Protein AF-M4C2F9-F1 (afdb_monomer_lite)

InterPro domains:
  IPR004102 Poly(ADP-ribose) polymerase, regulatory domain [PF02877] (1-147)
  IPR004102 Poly(ADP-ribose) polymerase, regulatory domain [PS51060] (1-126)
  IPR036616 Poly(ADP-ribose) polymerase, regulatory domain superfamily [G3DSA:1.20.142.10] (1-149)
  IPR036616 Poly(ADP-ribose) polymerase, regulatory domain superfamily [SSF47587] (1-147)
  IPR050800 ADP-ribosyltransferase diphtheria toxin-like [PTHR10459] (1-171)

Radius of gyration: 27.35 Å; chains: 1; bounding box: 63×32×93 Å

pLDDT: mean 83.56, std 14.74, range [45.78, 98.12]

Organism: Hyaloperonospora arabidopsidis (strain Emoy2) (NCBI:txid559515)

Foldseek 3Di:
DQADCVVVPLLPQDPVLLVVLVVLLVVLVVLLVVLVVLVVVVVVVVVPDDDDDDDDPDPPPDSPCPVVNVVSVVVQQVSQVVNCVSGPGDPDPDDRDGPNDPVSSVVSVVVSVVSVVSNVLSVLVVCLVVQQADPVRDGDDSVVSSVVSVVDDKDFDDCVDVVNVVVVVVVVVPDPDDDDPPPDTDIDD

Structure (mmCIF, N/CA/C/O backbone):
data_AF-M4C2F9-F1
#
_entry.id   AF-M4C2F9-F1
#
loop_
_atom_site.group_PDB
_atom_site.id
_atom_site.type_symbol
_atom_site.label_atom_id
_atom_site.label_alt_id
_atom_site.label_comp_id
_atom_site.label_asym_id
_atom_site.label_entity_id
_atom_site.label_seq_id
_atom_site.pdbx_PDB_ins_code
_atom_site.Cartn_x
_atom_site.Cartn_y
_atom_site.Cartn_z
_atom_site.occupancy
_atom_site.B_iso_or_equiv
_atom_site.auth_seq_id
_atom_site.auth_comp_id
_atom_site.auth_asym_id
_atom_site.auth_atom_id
_atom_site.pdbx_PDB_model_num
ATOM 1 N N . MET A 1 1 ? -1.542 -8.933 -4.870 1.00 64.31 1 MET A N 1
ATOM 2 C CA . MET A 1 1 ? -0.419 -8.372 -4.090 1.00 64.31 1 MET A CA 1
ATOM 3 C C . MET A 1 1 ? 0.346 -9.516 -3.429 1.00 64.31 1 MET A C 1
ATOM 5 O O . MET A 1 1 ? -0.059 -9.973 -2.373 1.00 64.31 1 MET A O 1
ATOM 9 N N . ASN A 1 2 ? 1.380 -10.057 -4.072 1.00 83.69 2 ASN A N 1
ATOM 10 C CA . ASN A 1 2 ? 2.127 -11.237 -3.609 1.00 83.69 2 ASN A CA 1
ATOM 11 C C . ASN A 1 2 ? 3.069 -10.926 -2.428 1.00 83.69 2 ASN A C 1
ATOM 13 O O . ASN A 1 2 ? 4.275 -11.097 -2.558 1.00 83.69 2 ASN A O 1
ATOM 17 N N . LEU A 1 3 ? 2.555 -10.391 -1.321 1.00 90.25 3 LEU A N 1
ATOM 18 C CA . LEU A 1 3 ? 3.373 -10.080 -0.148 1.00 90.25 3 LEU A CA 1
ATOM 19 C C . LEU A 1 3 ? 3.764 -11.340 0.616 1.00 90.25 3 LEU A C 1
ATOM 21 O O . LEU A 1 3 ? 2.936 -12.220 0.834 1.00 90.25 3 LEU A O 1
ATOM 25 N N . ASP A 1 4 ? 5.007 -11.369 1.081 1.00 90.94 4 ASP A N 1
ATOM 26 C CA . ASP A 1 4 ? 5.489 -12.401 1.990 1.00 90.94 4 ASP A CA 1
ATOM 27 C C . ASP A 1 4 ? 5.286 -11.936 3.440 1.00 90.94 4 ASP A C 1
ATOM 29 O O . ASP A 1 4 ? 6.053 -11.130 3.973 1.00 90.94 4 ASP A O 1
ATOM 33 N N . LEU A 1 5 ? 4.220 -12.432 4.069 1.00 88.88 5 LEU A N 1
ATOM 34 C CA . LEU A 1 5 ? 3.851 -12.077 5.442 1.00 88.88 5 LEU A CA 1
ATOM 35 C C . LEU A 1 5 ? 4.741 -12.746 6.500 1.00 88.88 5 LEU A C 1
ATOM 37 O O . LEU A 1 5 ? 4.797 -12.262 7.631 1.00 88.88 5 LEU A O 1
ATOM 41 N N . GLU A 1 6 ? 5.449 -13.826 6.159 1.00 89.62 6 GLU A N 1
ATOM 42 C CA . GLU A 1 6 ? 6.390 -14.467 7.084 1.00 89.62 6 GLU A CA 1
ATOM 43 C C . GLU A 1 6 ? 7.638 -13.600 7.251 1.00 89.62 6 GLU A C 1
ATOM 45 O O . GLU A 1 6 ? 8.132 -13.391 8.364 1.00 89.62 6 GLU A O 1
ATOM 50 N N . ARG A 1 7 ? 8.120 -13.031 6.142 1.00 89.88 7 ARG A N 1
ATOM 51 C CA . ARG A 1 7 ? 9.258 -12.104 6.139 1.00 89.88 7 ARG A CA 1
ATOM 52 C C . ARG A 1 7 ? 8.862 -10.684 6.525 1.00 89.88 7 ARG A C 1
ATOM 54 O O . ARG A 1 7 ? 9.699 -9.957 7.063 1.00 89.88 7 ARG A O 1
ATOM 61 N N . LEU A 1 8 ? 7.608 -10.297 6.291 1.00 88.56 8 LEU A N 1
ATOM 62 C CA . LEU A 1 8 ? 7.059 -8.993 6.656 1.00 88.56 8 LEU A CA 1
ATOM 63 C C . LEU A 1 8 ? 5.832 -9.122 7.580 1.00 88.56 8 LEU A C 1
ATOM 65 O O . LEU A 1 8 ? 4.705 -8.838 7.168 1.00 88.56 8 LEU A O 1
ATOM 69 N N . PRO A 1 9 ? 6.021 -9.508 8.855 1.00 88.75 9 PRO A N 1
ATOM 70 C CA . PRO A 1 9 ? 4.914 -9.576 9.796 1.00 88.75 9 PRO A CA 1
ATOM 71 C C . PRO A 1 9 ? 4.400 -8.168 10.119 1.00 88.75 9 PRO A C 1
ATOM 73 O O . PRO A 1 9 ? 5.182 -7.247 10.369 1.00 88.75 9 PRO A O 1
ATOM 76 N N . LEU A 1 10 ? 3.076 -8.016 10.199 1.00 76.69 10 LEU A N 1
ATOM 77 C CA . LEU A 1 10 ? 2.378 -6.725 10.334 1.00 76.69 10 LEU A CA 1
ATOM 78 C C . LEU A 1 10 ? 2.887 -5.853 11.497 1.00 76.69 10 LEU A C 1
ATOM 80 O O . LEU A 1 10 ? 2.906 -4.633 11.402 1.00 76.69 10 LEU A O 1
ATOM 84 N N . GLY A 1 11 ? 3.323 -6.465 12.603 1.00 78.62 11 GLY A N 1
ATOM 85 C CA . GLY A 1 11 ? 3.848 -5.747 13.773 1.00 78.62 11 GLY A CA 1
ATOM 86 C C . GLY A 1 11 ? 5.282 -5.215 13.633 1.00 78.62 11 GLY A C 1
ATOM 87 O O . GLY A 1 11 ? 5.737 -4.491 14.513 1.00 78.62 11 GLY A O 1
ATOM 88 N N . LYS A 1 12 ? 6.010 -5.582 12.570 1.00 82.25 12 LYS A N 1
ATOM 89 C CA . LYS A 1 12 ? 7.378 -5.104 12.288 1.00 82.25 12 LYS A CA 1
ATOM 90 C C . LYS A 1 12 ? 7.438 -4.114 11.126 1.00 82.25 12 LYS A C 1
ATOM 92 O O . LYS A 1 12 ? 8.520 -3.625 10.805 1.00 82.25 12 LYS A O 1
ATOM 97 N N . LEU A 1 13 ? 6.300 -3.825 10.503 1.00 81.81 13 LEU A N 1
ATOM 98 C CA . LEU A 1 13 ? 6.209 -2.862 9.420 1.00 81.81 13 LEU A CA 1
ATOM 99 C C . LEU A 1 13 ? 6.560 -1.461 9.939 1.00 81.81 13 LEU A C 1
ATOM 101 O O . LEU A 1 13 ? 6.005 -1.000 10.934 1.00 81.81 13 LEU A O 1
ATOM 105 N N . SER A 1 14 ? 7.508 -0.792 9.282 1.00 89.44 14 SER A N 1
ATOM 106 C CA . SER A 1 14 ? 7.996 0.525 9.701 1.00 89.44 14 SER A CA 1
ATOM 107 C C . SER A 1 14 ? 7.692 1.598 8.663 1.00 89.44 14 SER A C 1
ATOM 109 O O . SER A 1 14 ? 8.010 1.425 7.486 1.00 89.44 14 SER A O 1
ATOM 111 N N . LYS A 1 15 ? 7.235 2.776 9.114 1.00 91.81 15 LYS A N 1
ATOM 112 C CA . LYS A 1 15 ? 7.128 3.994 8.287 1.00 91.81 15 LYS A CA 1
ATOM 113 C C . LYS A 1 15 ? 8.381 4.270 7.448 1.00 91.81 15 LYS A C 1
ATOM 115 O O . LYS A 1 15 ? 8.268 4.707 6.307 1.00 91.81 15 LYS A O 1
ATOM 120 N N . ARG A 1 16 ? 9.579 4.004 7.990 1.00 94.44 16 ARG A N 1
ATOM 121 C CA . ARG A 1 16 ? 10.843 4.207 7.259 1.00 94.44 16 ARG A CA 1
ATOM 122 C C . ARG A 1 16 ? 10.949 3.280 6.049 1.00 94.44 16 ARG A C 1
ATOM 124 O O . ARG A 1 16 ? 11.238 3.753 4.955 1.00 94.44 16 ARG A O 1
ATOM 131 N N . GLN A 1 17 ? 10.657 1.997 6.238 1.00 94.38 17 GLN A N 1
ATOM 132 C CA . GLN A 1 17 ? 10.683 0.988 5.178 1.00 94.38 17 GLN A CA 1
ATOM 133 C C . GLN A 1 17 ? 9.674 1.319 4.070 1.00 94.38 17 GLN A C 1
ATOM 135 O O . GLN A 1 17 ? 10.023 1.285 2.895 1.00 94.38 17 GLN A O 1
ATOM 140 N N . ILE A 1 18 ? 8.461 1.746 4.441 1.00 95.12 18 ILE A N 1
ATOM 141 C CA . ILE A 1 18 ? 7.433 2.188 3.485 1.00 95.12 18 ILE A CA 1
ATOM 142 C C . ILE A 1 18 ? 7.908 3.428 2.711 1.00 95.12 18 ILE A C 1
ATOM 144 O O . ILE A 1 18 ? 7.834 3.456 1.485 1.00 95.12 18 ILE A O 1
ATOM 148 N N . SER A 1 19 ? 8.467 4.432 3.399 1.00 96.75 19 SER A N 1
ATOM 149 C CA . SER A 1 19 ? 8.979 5.648 2.745 1.00 96.75 19 SER A CA 1
ATOM 150 C C . SER A 1 19 ? 10.126 5.370 1.767 1.00 96.75 19 SER A C 1
ATOM 152 O O . SER A 1 19 ? 10.176 5.953 0.687 1.00 96.75 19 SER A O 1
ATOM 154 N N . GLN A 1 20 ? 11.017 4.434 2.106 1.00 97.31 20 GLN A N 1
ATOM 155 C CA . GLN A 1 20 ? 12.066 3.968 1.201 1.00 97.31 20 GLN A CA 1
ATOM 156 C C . GLN A 1 20 ? 11.474 3.230 -0.009 1.00 97.31 20 GLN A C 1
ATOM 158 O O . GLN A 1 20 ? 11.959 3.410 -1.124 1.00 97.31 20 GLN A O 1
ATOM 163 N N . GLY A 1 21 ? 10.393 2.467 0.184 1.00 97.25 21 GLY A N 1
ATOM 164 C CA . GLY A 1 21 ? 9.655 1.818 -0.900 1.00 97.25 21 GLY A CA 1
ATOM 165 C C . GLY A 1 21 ? 9.119 2.829 -1.910 1.00 97.25 21 GLY A C 1
ATOM 166 O O . GLY A 1 21 ? 9.344 2.669 -3.108 1.00 97.25 21 GLY A O 1
ATOM 167 N N . TYR A 1 22 ? 8.495 3.911 -1.433 1.00 98.12 22 TYR A N 1
ATOM 168 C CA . TYR A 1 22 ? 8.014 4.994 -2.297 1.00 98.12 22 TYR A CA 1
ATOM 169 C C . TYR A 1 22 ? 9.145 5.640 -3.100 1.00 98.12 22 TYR A C 1
ATOM 171 O O . TYR A 1 22 ? 8.993 5.862 -4.300 1.00 98.12 22 TYR A O 1
ATOM 179 N N . ALA A 1 23 ? 10.298 5.889 -2.471 1.00 98.12 23 ALA A N 1
ATOM 180 C CA . ALA A 1 23 ? 11.455 6.459 -3.157 1.00 98.12 23 ALA A CA 1
ATOM 181 C C . ALA A 1 23 ? 11.959 5.553 -4.298 1.00 98.12 23 ALA A C 1
ATOM 183 O O . ALA A 1 23 ? 12.248 6.044 -5.390 1.00 98.12 23 ALA A O 1
ATOM 184 N N . LEU A 1 24 ? 12.010 4.232 -4.083 1.00 97.81 24 LEU A N 1
ATOM 185 C CA . LEU A 1 24 ? 12.381 3.270 -5.128 1.00 97.81 24 LEU A CA 1
ATOM 186 C C . LEU A 1 24 ? 11.360 3.242 -6.275 1.00 97.81 24 LEU A C 1
ATOM 188 O O . LEU A 1 24 ? 11.751 3.237 -7.443 1.00 97.81 24 LEU A O 1
ATOM 192 N N . LEU A 1 25 ? 10.058 3.277 -5.972 1.00 97.38 25 LEU A N 1
ATOM 193 C CA . LEU A 1 25 ? 9.009 3.336 -6.998 1.00 97.38 25 LEU A CA 1
ATOM 194 C C . LEU A 1 25 ? 9.048 4.645 -7.797 1.00 97.38 25 LEU A C 1
ATOM 196 O O . LEU A 1 25 ? 8.842 4.633 -9.010 1.00 97.38 25 LEU A O 1
ATOM 200 N N . GLN A 1 26 ? 9.374 5.766 -7.151 1.00 97.38 26 GLN A N 1
ATOM 201 C CA . GLN A 1 26 ? 9.574 7.045 -7.828 1.00 97.38 26 GLN A CA 1
ATOM 202 C C . GLN A 1 26 ? 10.766 6.987 -8.796 1.00 97.38 26 GLN A C 1
ATOM 204 O O . GLN A 1 26 ? 10.668 7.471 -9.924 1.00 97.38 26 GLN A O 1
ATOM 209 N N . GLN A 1 27 ? 11.872 6.353 -8.394 1.00 97.31 27 GLN A N 1
ATOM 210 C CA . GLN A 1 27 ? 13.030 6.135 -9.267 1.00 97.31 27 GLN A CA 1
ATOM 211 C C . GLN A 1 27 ? 12.700 5.204 -10.443 1.00 97.31 27 GLN A C 1
ATOM 213 O O . GLN A 1 27 ? 13.094 5.492 -11.574 1.00 97.31 27 GLN A O 1
ATOM 218 N N . LEU A 1 28 ? 11.939 4.129 -10.206 1.00 97.00 28 LEU A N 1
ATOM 219 C CA . LEU A 1 28 ? 11.446 3.238 -11.263 1.00 97.00 28 LEU A CA 1
ATOM 220 C C . LEU A 1 28 ? 10.572 3.990 -12.272 1.00 97.00 28 LEU A C 1
ATOM 222 O O . LEU A 1 28 ? 10.800 3.885 -13.474 1.00 97.00 28 LEU A O 1
ATOM 226 N N . SER A 1 29 ? 9.619 4.790 -11.789 1.00 96.75 29 SER A N 1
ATOM 227 C CA . SER A 1 29 ? 8.758 5.637 -12.623 1.00 96.75 29 SER A CA 1
ATOM 228 C C . SER A 1 29 ? 9.574 6.598 -13.495 1.00 96.75 29 SER A C 1
ATOM 230 O O . SER A 1 29 ? 9.364 6.668 -14.708 1.00 96.75 29 SER A O 1
ATOM 232 N N . ALA A 1 30 ? 10.560 7.283 -12.907 1.00 96.12 30 ALA A N 1
ATOM 233 C CA . ALA A 1 30 ? 11.429 8.201 -13.639 1.00 96.12 30 ALA A CA 1
ATOM 234 C C . ALA A 1 30 ? 12.230 7.484 -14.741 1.00 96.12 30 ALA A C 1
ATOM 236 O O . ALA A 1 30 ? 12.257 7.945 -15.882 1.00 96.12 30 ALA A O 1
ATOM 237 N N . ALA A 1 31 ? 12.824 6.329 -14.425 1.00 95.12 31 ALA A N 1
ATOM 238 C CA . ALA A 1 31 ? 13.581 5.537 -15.391 1.00 95.12 31 ALA A CA 1
ATOM 239 C C . ALA A 1 31 ? 12.700 5.002 -16.534 1.00 95.12 31 ALA A C 1
ATOM 241 O O . ALA A 1 31 ? 13.136 4.974 -17.685 1.00 95.12 31 ALA A O 1
ATOM 242 N N . LEU A 1 32 ? 11.459 4.598 -16.241 1.00 95.38 32 LEU A N 1
ATOM 243 C CA . LEU A 1 32 ? 10.503 4.161 -17.262 1.00 95.38 32 LEU A CA 1
ATOM 244 C C . LEU A 1 32 ? 10.104 5.295 -18.202 1.00 95.38 32 LEU A C 1
ATOM 246 O O . LEU A 1 32 ? 10.081 5.094 -19.415 1.00 95.38 32 LEU A O 1
ATOM 250 N N . LYS A 1 33 ? 9.860 6.487 -17.656 1.00 94.44 33 LYS A N 1
ATOM 251 C CA . LYS A 1 33 ? 9.542 7.670 -18.454 1.00 94.44 33 LYS A CA 1
ATOM 252 C C . LYS A 1 33 ? 10.697 8.060 -19.379 1.00 94.44 33 LYS A C 1
ATOM 254 O O . LYS A 1 33 ? 10.475 8.297 -20.560 1.00 94.44 33 LYS A O 1
ATOM 259 N N . GLU A 1 34 ? 11.936 8.028 -18.885 1.00 93.69 34 GLU A N 1
ATOM 260 C CA . GLU A 1 34 ? 13.119 8.301 -19.713 1.00 93.69 34 GLU A CA 1
ATOM 261 C C . GLU A 1 34 ? 13.283 7.260 -20.839 1.00 93.69 34 GLU A C 1
ATOM 263 O O . GLU A 1 34 ? 13.608 7.615 -21.972 1.00 93.69 34 GLU A O 1
ATOM 268 N N . ILE A 1 35 ? 13.000 5.977 -20.576 1.00 91.69 35 ILE A N 1
ATOM 269 C CA . ILE A 1 35 ? 12.980 4.939 -21.624 1.00 91.69 35 ILE A CA 1
ATOM 270 C C . ILE A 1 35 ? 11.913 5.240 -22.681 1.00 91.69 35 ILE A C 1
ATOM 272 O O . ILE A 1 35 ? 12.181 5.088 -23.876 1.00 91.69 35 ILE A O 1
ATOM 276 N N . GLU A 1 36 ? 10.716 5.639 -22.256 1.00 91.12 36 GLU A N 1
ATOM 277 C CA . GLU A 1 36 ? 9.612 5.966 -23.154 1.00 91.12 36 GLU A CA 1
ATOM 278 C C . GLU A 1 36 ? 9.962 7.167 -24.045 1.00 91.12 36 GLU A C 1
ATOM 280 O O . GLU A 1 36 ? 9.804 7.095 -25.265 1.00 91.12 36 GLU A O 1
ATOM 285 N N . ASP A 1 37 ? 10.530 8.228 -23.473 1.00 90.00 37 ASP A N 1
ATOM 286 C CA . ASP A 1 37 ? 10.929 9.433 -24.204 1.00 90.00 37 ASP A CA 1
ATOM 287 C C . ASP A 1 37 ? 12.053 9.141 -25.214 1.00 90.00 37 ASP A C 1
ATOM 289 O O . ASP A 1 37 ? 11.961 9.529 -26.382 1.00 90.00 37 ASP A O 1
ATOM 293 N N . LEU A 1 38 ? 13.064 8.356 -24.821 1.00 86.75 38 LEU A N 1
ATOM 294 C CA . LEU A 1 38 ? 14.127 7.891 -25.724 1.00 86.75 38 LEU A CA 1
ATOM 295 C C . LEU A 1 38 ? 13.610 6.963 -26.833 1.00 86.75 38 LEU A C 1
ATOM 297 O O . LEU A 1 38 ? 14.247 6.838 -27.879 1.00 86.75 38 LEU A O 1
ATOM 301 N N . SER A 1 39 ? 12.482 6.281 -26.623 1.00 81.94 39 SER A N 1
ATOM 302 C CA . SER A 1 39 ? 11.859 5.447 -27.656 1.00 81.94 39 SER A CA 1
ATOM 303 C C . SER A 1 39 ? 11.082 6.275 -28.687 1.00 81.94 39 SER A C 1
ATOM 305 O O . SER A 1 39 ? 11.087 5.934 -29.872 1.00 81.94 39 SER A O 1
ATOM 307 N N . LYS A 1 40 ? 10.484 7.398 -28.266 1.00 81.12 40 LYS A N 1
ATOM 308 C CA . LYS A 1 40 ? 9.732 8.316 -29.136 1.00 81.12 40 LYS A CA 1
ATOM 309 C C . LYS A 1 40 ? 10.648 9.073 -30.101 1.00 81.12 40 LYS A C 1
ATOM 311 O O . LYS A 1 40 ? 10.356 9.122 -31.292 1.00 81.12 40 LYS A O 1
ATOM 316 N N . THR A 1 41 ? 11.809 9.550 -29.646 1.00 69.50 41 THR A N 1
ATOM 317 C CA . THR A 1 41 ? 12.780 10.270 -30.502 1.00 69.50 41 THR A CA 1
ATOM 318 C C . THR A 1 41 ? 13.325 9.420 -31.661 1.00 69.50 41 THR A C 1
ATOM 320 O O . THR A 1 41 ? 13.649 9.931 -32.736 1.00 69.50 41 THR A O 1
ATOM 323 N N . VAL A 1 42 ? 13.388 8.097 -31.488 1.00 62.12 42 VAL A N 1
ATOM 324 C CA . VAL A 1 42 ? 13.794 7.156 -32.546 1.00 62.12 42 VAL A CA 1
ATOM 325 C C . VAL A 1 42 ? 12.691 6.973 -33.598 1.00 62.12 42 VAL A C 1
ATOM 327 O O . VAL A 1 42 ? 12.995 6.770 -34.771 1.00 62.12 42 VAL A O 1
ATOM 330 N N . ALA A 1 43 ? 11.413 7.077 -33.223 1.00 58.34 43 ALA A N 1
ATOM 331 C CA . ALA A 1 43 ? 10.298 6.966 -34.166 1.00 58.34 43 ALA A CA 1
ATOM 332 C C . ALA A 1 43 ? 10.189 8.186 -35.101 1.00 58.34 43 ALA A C 1
ATOM 334 O O . ALA A 1 43 ? 9.808 8.033 -36.265 1.00 58.34 43 ALA A O 1
ATOM 335 N N . ASP A 1 44 ? 10.572 9.373 -34.624 1.00 57.00 44 ASP A N 1
ATOM 336 C CA . ASP A 1 44 ? 10.527 10.607 -35.416 1.00 57.00 44 ASP A CA 1
ATOM 337 C C . ASP A 1 44 ? 11.708 10.733 -36.395 1.00 57.00 44 ASP A C 1
ATOM 339 O O . ASP A 1 44 ? 11.538 11.224 -37.508 1.00 57.00 44 ASP A O 1
ATOM 343 N N . THR A 1 45 ? 12.884 10.190 -36.060 1.00 56.25 45 THR A N 1
ATOM 344 C CA . THR A 1 45 ? 14.083 10.232 -36.929 1.00 56.25 45 THR A CA 1
ATOM 345 C C . THR A 1 45 ? 14.043 9.264 -38.121 1.00 56.25 45 THR A C 1
ATOM 347 O O . THR A 1 45 ? 14.764 9.456 -39.099 1.00 56.25 45 THR A O 1
ATOM 350 N N . VAL A 1 46 ? 13.193 8.231 -38.089 1.00 54.72 46 VAL A N 1
ATOM 35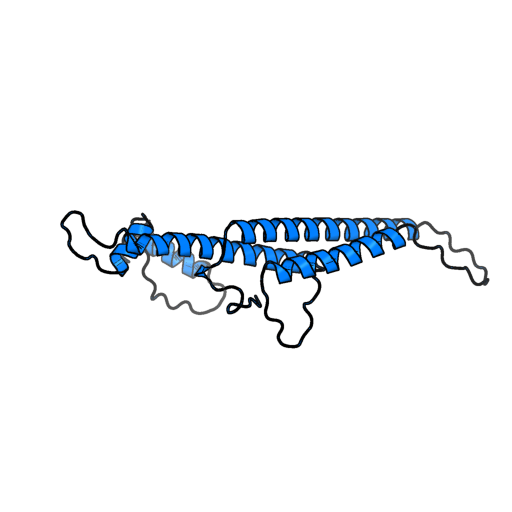1 C CA . VAL A 1 46 ? 13.092 7.218 -39.162 1.00 54.72 46 VAL A CA 1
ATOM 352 C C . VAL A 1 46 ? 12.163 7.656 -40.308 1.00 54.72 46 VAL A C 1
ATOM 354 O O . VAL A 1 46 ? 12.251 7.107 -41.408 1.00 54.72 46 VAL A O 1
ATOM 357 N N . LYS A 1 47 ? 11.303 8.663 -40.104 1.00 51.62 47 LYS A N 1
ATOM 358 C CA . LYS A 1 47 ? 10.352 9.133 -41.132 1.00 51.62 47 LYS A CA 1
ATOM 359 C C . LYS A 1 47 ? 10.994 9.958 -42.257 1.00 51.62 47 LYS A C 1
ATOM 361 O O . LYS A 1 47 ? 10.410 10.023 -43.334 1.00 51.62 47 LYS A O 1
ATOM 366 N N . ASP A 1 48 ? 12.191 10.506 -42.046 1.00 47.16 48 ASP A N 1
ATOM 367 C CA . ASP A 1 48 ? 12.841 11.452 -42.971 1.00 47.16 48 ASP A CA 1
ATOM 368 C C . ASP A 1 48 ? 13.905 10.829 -43.901 1.00 47.16 48 ASP A C 1
ATOM 370 O O . ASP A 1 48 ? 14.647 11.540 -44.575 1.00 47.16 48 ASP A O 1
ATOM 374 N N . VAL A 1 49 ? 14.011 9.494 -43.975 1.00 50.03 49 VAL A N 1
ATOM 375 C CA . VAL A 1 49 ? 15.015 8.834 -44.834 1.00 50.03 49 VAL A CA 1
ATOM 376 C C . VAL A 1 49 ? 14.489 8.658 -46.272 1.00 50.03 49 VAL A C 1
ATOM 378 O O . VAL A 1 49 ? 13.555 7.875 -46.486 1.00 50.03 49 VAL A O 1
ATOM 381 N N . PRO A 1 50 ? 15.104 9.287 -47.301 1.00 48.62 50 PRO A N 1
ATOM 382 C CA . PRO A 1 50 ? 14.712 9.090 -48.694 1.00 48.62 50 PRO A CA 1
ATOM 383 C C . PRO A 1 50 ? 15.022 7.657 -49.148 1.00 48.62 50 PRO A C 1
ATOM 385 O O . PRO A 1 50 ? 16.171 7.209 -49.117 1.00 48.62 50 PRO A O 1
ATOM 388 N N . LYS A 1 51 ? 14.000 6.927 -49.613 1.00 49.00 51 LYS A N 1
ATOM 389 C CA . LYS A 1 51 ? 14.150 5.581 -50.191 1.00 49.00 51 LYS A CA 1
ATOM 390 C C . LYS A 1 51 ? 14.920 5.656 -51.515 1.00 49.00 51 LYS A C 1
ATOM 392 O O . LYS A 1 51 ? 14.316 5.796 -52.574 1.00 49.00 51 LYS A O 1
ATOM 397 N N . THR A 1 52 ? 16.243 5.509 -51.481 1.00 53.75 52 THR A N 1
ATOM 398 C CA . THR A 1 52 ? 17.046 5.269 -52.690 1.00 53.75 52 THR A CA 1
ATOM 399 C C . THR A 1 52 ? 17.418 3.791 -52.809 1.00 53.75 52 THR A C 1
ATOM 401 O O . THR A 1 52 ? 17.850 3.136 -51.862 1.00 53.75 52 THR A O 1
ATOM 404 N N . ARG A 1 53 ? 17.177 3.236 -54.002 1.00 52.94 53 ARG A N 1
ATOM 405 C CA . ARG A 1 53 ? 17.447 1.841 -54.365 1.00 52.94 53 ARG A CA 1
ATOM 406 C C . ARG A 1 53 ? 18.950 1.634 -54.580 1.00 52.94 53 ARG A C 1
ATOM 408 O O . ARG A 1 53 ? 19.477 2.090 -55.590 1.00 52.94 53 ARG A O 1
ATOM 415 N N . ARG A 1 54 ? 19.624 0.871 -53.712 1.00 48.12 54 ARG A N 1
ATOM 416 C CA . ARG A 1 54 ? 20.833 0.114 -54.091 1.00 48.12 54 ARG A CA 1
ATOM 417 C C . ARG A 1 54 ? 21.112 -1.033 -53.119 1.00 48.12 54 ARG A C 1
ATOM 419 O O . ARG A 1 54 ? 21.189 -0.833 -51.912 1.00 48.12 54 ARG A O 1
ATOM 426 N N . SER A 1 55 ? 21.256 -2.240 -53.665 1.00 56.38 55 SER A N 1
ATOM 427 C CA . SER A 1 55 ? 21.599 -3.458 -52.932 1.00 56.38 55 SER A CA 1
ATOM 428 C C . SER A 1 55 ? 23.102 -3.509 -52.652 1.00 56.38 55 SER A C 1
ATOM 430 O O . SER A 1 55 ? 23.880 -4.101 -53.395 1.00 56.38 55 SER A O 1
ATOM 432 N N . THR A 1 56 ? 23.523 -2.897 -51.558 1.00 58.41 56 THR A N 1
ATOM 433 C CA . THR A 1 56 ? 24.749 -3.278 -50.854 1.00 58.41 56 THR A CA 1
ATOM 434 C C . THR A 1 56 ? 24.378 -3.438 -49.387 1.00 58.41 56 THR A C 1
ATOM 436 O O . THR A 1 56 ? 23.503 -2.735 -48.887 1.00 58.41 56 THR A O 1
ATOM 439 N N . ARG A 1 57 ? 24.956 -4.432 -48.702 1.00 51.97 57 ARG A N 1
ATOM 440 C CA . ARG A 1 57 ? 24.657 -4.745 -47.296 1.00 51.97 57 ARG A CA 1
ATOM 441 C C . ARG A 1 57 ? 25.009 -3.540 -46.420 1.00 51.97 57 ARG A C 1
ATOM 443 O O . ARG A 1 57 ? 26.148 -3.395 -45.985 1.00 51.97 57 ARG A O 1
ATOM 450 N N . VAL A 1 58 ? 24.028 -2.676 -46.178 1.00 56.00 58 VAL A N 1
ATOM 451 C CA . VAL A 1 58 ? 24.146 -1.530 -45.279 1.00 56.00 58 VAL A CA 1
ATOM 452 C C . VAL A 1 58 ? 24.298 -2.075 -43.863 1.00 56.00 58 VAL A C 1
ATOM 454 O O . VAL A 1 58 ? 23.404 -2.733 -43.332 1.00 56.00 58 VAL A O 1
ATOM 457 N N . LYS A 1 59 ? 25.460 -1.829 -43.252 1.00 57.31 59 LYS A N 1
ATOM 458 C CA . LYS A 1 59 ? 25.662 -2.005 -41.813 1.00 57.31 59 LYS A CA 1
ATOM 459 C C . LYS A 1 59 ? 24.717 -1.012 -41.132 1.00 57.31 59 LYS A C 1
ATOM 461 O O . LYS A 1 59 ? 24.919 0.192 -41.241 1.00 57.31 59 LYS A O 1
ATOM 466 N N . GLN A 1 60 ? 23.639 -1.525 -40.543 1.00 56.00 60 GLN A N 1
ATOM 467 C CA . GLN A 1 60 ? 22.579 -0.739 -39.910 1.00 56.00 60 GLN A CA 1
ATOM 468 C C . GLN A 1 60 ? 23.208 0.291 -38.949 1.00 56.00 60 GLN A C 1
ATOM 470 O O . GLN A 1 60 ? 24.083 -0.103 -38.169 1.00 56.00 60 GLN A O 1
ATOM 475 N N . PRO A 1 61 ? 22.852 1.590 -39.022 1.00 54.84 61 PRO A N 1
ATOM 476 C CA . PRO A 1 61 ? 23.459 2.593 -38.157 1.00 54.84 61 PRO A CA 1
ATOM 477 C C . PRO A 1 61 ? 23.170 2.225 -36.700 1.00 54.84 61 PRO A C 1
ATOM 479 O O . PRO A 1 61 ? 22.032 1.921 -36.337 1.00 54.84 61 PRO A O 1
ATOM 482 N N . ALA A 1 62 ? 24.215 2.188 -35.873 1.00 63.25 62 ALA A N 1
ATOM 483 C CA . ALA A 1 62 ? 24.062 1.920 -34.451 1.00 63.25 62 ALA A CA 1
ATOM 484 C C . ALA A 1 62 ? 23.157 3.003 -33.849 1.00 63.25 62 ALA A C 1
ATOM 486 O O . ALA A 1 62 ? 23.453 4.188 -33.985 1.00 63.25 62 ALA A O 1
ATOM 487 N N . ASN A 1 63 ? 22.050 2.604 -33.213 1.00 68.38 63 ASN A N 1
ATOM 488 C CA . ASN A 1 63 ? 21.164 3.544 -32.530 1.00 68.38 63 ASN A CA 1
ATOM 489 C C . ASN A 1 63 ? 21.996 4.337 -31.493 1.00 68.38 63 ASN A C 1
ATOM 491 O O . ASN A 1 63 ? 22.564 3.707 -30.592 1.00 68.38 63 ASN A O 1
ATOM 495 N N . PRO A 1 64 ? 22.083 5.680 -31.597 1.00 73.94 64 PRO A N 1
ATOM 496 C CA . PRO A 1 64 ? 22.930 6.497 -30.725 1.00 73.94 64 PRO A CA 1
ATOM 497 C C . PRO A 1 64 ? 22.544 6.367 -29.244 1.00 73.94 64 PRO A C 1
ATOM 499 O O . PRO A 1 64 ? 23.405 6.442 -28.369 1.00 73.94 64 PRO A O 1
ATOM 502 N N . HIS A 1 65 ? 21.278 6.054 -28.952 1.00 84.00 65 HIS A N 1
ATOM 503 C CA . HIS A 1 65 ? 20.769 5.861 -27.593 1.00 84.00 65 HIS A CA 1
ATOM 504 C C . HIS A 1 65 ? 20.849 4.410 -27.094 1.00 84.00 65 HIS A C 1
ATOM 506 O O . HIS A 1 65 ? 20.460 4.126 -25.961 1.00 84.00 65 HIS A O 1
ATOM 512 N N . ALA A 1 66 ? 21.387 3.465 -27.877 1.00 85.00 66 ALA A N 1
ATOM 513 C CA . ALA A 1 66 ? 21.435 2.052 -27.486 1.00 85.00 66 ALA A CA 1
ATOM 514 C C . ALA A 1 66 ? 22.224 1.813 -26.187 1.00 85.00 66 ALA A C 1
ATOM 516 O O . ALA A 1 66 ? 21.849 0.961 -25.379 1.00 85.00 66 ALA A O 1
ATOM 517 N N . ALA A 1 67 ? 23.311 2.559 -25.966 1.00 88.12 67 ALA A N 1
ATOM 518 C CA . ALA A 1 67 ? 24.117 2.433 -24.752 1.00 88.12 67 ALA A CA 1
ATOM 519 C C . ALA A 1 67 ? 23.354 2.941 -23.514 1.00 88.12 67 ALA A C 1
ATOM 521 O O . ALA A 1 67 ? 23.362 2.283 -22.473 1.00 88.12 67 ALA A O 1
ATOM 522 N N . GLN A 1 68 ? 22.652 4.072 -23.648 1.00 89.75 68 GLN A N 1
ATOM 523 C CA . GLN A 1 68 ? 21.824 4.662 -22.594 1.00 89.75 68 GLN A CA 1
ATOM 524 C C . GLN A 1 68 ? 20.637 3.753 -22.259 1.00 89.75 68 GLN A C 1
ATOM 526 O O . GLN A 1 68 ? 20.465 3.377 -21.104 1.00 89.75 68 GLN A O 1
ATOM 531 N N . LEU A 1 69 ? 19.911 3.266 -23.269 1.00 89.44 69 LEU A N 1
ATOM 532 C CA . LEU A 1 69 ? 18.791 2.342 -23.083 1.00 89.44 69 LEU A CA 1
ATOM 533 C C . LEU A 1 69 ? 19.211 1.050 -22.364 1.00 89.44 69 LEU A C 1
ATOM 535 O O . LEU A 1 69 ? 18.482 0.541 -21.514 1.00 89.44 69 LEU A O 1
ATOM 539 N N . ARG A 1 70 ? 20.405 0.519 -22.664 1.00 90.44 70 ARG A N 1
ATOM 540 C CA . ARG A 1 70 ? 20.961 -0.637 -21.940 1.00 90.44 70 ARG A CA 1
ATOM 541 C C . ARG A 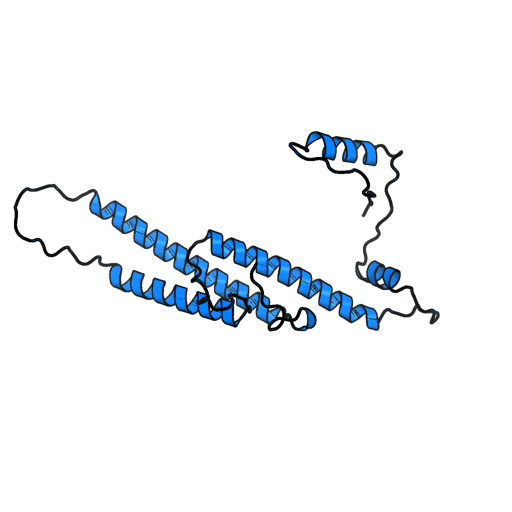1 70 ? 21.231 -0.313 -20.471 1.00 90.44 70 ARG A C 1
ATOM 543 O O . ARG A 1 70 ? 20.906 -1.135 -19.621 1.00 90.44 70 ARG A O 1
ATOM 550 N N . ARG A 1 71 ? 21.788 0.864 -20.165 1.00 93.19 71 ARG A N 1
ATOM 551 C CA . ARG A 1 71 ? 22.038 1.307 -18.781 1.00 93.19 71 ARG A CA 1
ATOM 552 C C . ARG A 1 71 ? 20.739 1.457 -17.992 1.00 93.19 71 ARG A C 1
ATOM 554 O O . ARG A 1 71 ? 20.658 0.924 -16.891 1.00 93.19 71 ARG A O 1
ATOM 561 N N . LEU A 1 72 ? 19.721 2.096 -18.570 1.00 93.06 72 LEU A N 1
ATOM 562 C CA . LEU A 1 72 ? 18.418 2.266 -17.921 1.00 93.06 72 LEU A CA 1
ATOM 563 C C . LEU A 1 72 ? 17.731 0.921 -17.670 1.00 93.06 72 LEU A C 1
ATOM 565 O O . LEU A 1 72 ? 17.225 0.696 -16.579 1.00 93.06 72 LEU A O 1
ATOM 569 N N . LYS A 1 73 ? 17.783 -0.019 -18.622 1.00 92.56 73 LYS A N 1
ATOM 570 C CA . LYS A 1 73 ? 17.246 -1.377 -18.417 1.00 92.56 73 LYS A CA 1
ATOM 571 C C . LYS A 1 73 ? 17.957 -2.132 -17.291 1.00 92.56 73 LYS A C 1
ATOM 573 O O . LYS A 1 73 ? 17.301 -2.826 -16.518 1.00 92.56 73 LYS A O 1
ATOM 578 N N . THR A 1 74 ? 19.279 -1.996 -17.175 1.00 94.25 74 THR A N 1
ATOM 579 C CA . THR A 1 74 ? 20.018 -2.554 -16.033 1.00 94.25 74 THR A CA 1
ATOM 580 C C . THR A 1 74 ? 19.592 -1.882 -14.730 1.00 94.25 74 THR A C 1
ATOM 582 O O . THR A 1 74 ? 19.319 -2.584 -13.762 1.00 94.25 74 THR A O 1
ATOM 585 N N . SER A 1 75 ? 19.460 -0.551 -14.729 1.00 95.19 75 SER A N 1
ATOM 586 C CA . SER A 1 75 ? 18.985 0.221 -13.575 1.00 95.19 75 SER A CA 1
ATOM 587 C C . SER A 1 75 ? 17.594 -0.229 -13.119 1.00 95.19 75 SER A C 1
ATOM 589 O O . SER A 1 75 ? 17.413 -0.533 -11.947 1.00 95.19 75 SER A O 1
ATOM 591 N N . LEU A 1 76 ? 16.640 -0.404 -14.043 1.00 95.31 76 LEU A N 1
ATOM 592 C CA . LEU A 1 76 ? 15.304 -0.931 -13.740 1.00 95.31 76 LEU A CA 1
ATOM 593 C C . LEU A 1 76 ? 15.353 -2.292 -13.047 1.00 95.31 76 LEU A C 1
ATOM 595 O O . LEU A 1 76 ? 14.609 -2.530 -12.096 1.00 95.31 76 LEU A O 1
ATOM 599 N N . LYS A 1 77 ? 16.224 -3.196 -13.512 1.00 95.69 77 LYS A N 1
ATOM 600 C CA . LYS A 1 77 ? 16.372 -4.522 -12.905 1.00 95.69 77 LYS A CA 1
ATOM 601 C C . LYS A 1 77 ? 16.921 -4.424 -11.482 1.00 95.69 77 LYS A C 1
ATOM 603 O O . LYS A 1 77 ? 16.409 -5.113 -10.602 1.00 95.69 77 LYS A O 1
ATOM 608 N N . THR A 1 78 ? 17.919 -3.570 -11.261 1.00 96.56 78 THR A N 1
ATOM 609 C CA . THR A 1 78 ? 18.483 -3.320 -9.929 1.00 96.56 78 THR A CA 1
ATOM 610 C C . THR A 1 78 ? 17.434 -2.711 -9.002 1.00 96.56 78 THR A C 1
ATOM 612 O O . THR A 1 78 ? 17.138 -3.303 -7.974 1.00 96.56 78 THR A O 1
ATOM 615 N N . LEU A 1 79 ? 16.768 -1.631 -9.418 1.00 97.69 79 LEU A N 1
ATOM 616 C CA . LEU A 1 79 ? 15.718 -0.971 -8.636 1.00 97.69 79 LEU A CA 1
ATOM 617 C C . LEU A 1 79 ? 14.544 -1.908 -8.312 1.00 97.69 79 LEU A C 1
ATOM 619 O O . LEU A 1 79 ? 14.016 -1.881 -7.203 1.00 97.69 79 LEU A O 1
ATOM 623 N N . SER A 1 80 ? 14.156 -2.779 -9.251 1.00 97.38 80 SER A N 1
ATOM 624 C CA . SER A 1 80 ? 13.139 -3.811 -9.002 1.00 97.38 80 SER A CA 1
ATOM 625 C C . SER A 1 80 ? 13.600 -4.804 -7.932 1.00 97.38 80 SER A C 1
ATOM 627 O O . SER A 1 80 ? 12.839 -5.148 -7.032 1.00 97.38 80 SER A O 1
ATOM 629 N N . SER A 1 81 ? 14.852 -5.266 -8.018 1.00 96.69 81 SER A N 1
ATOM 630 C CA . SER A 1 81 ? 15.444 -6.177 -7.033 1.00 96.69 81 SER A CA 1
ATOM 631 C C . SER A 1 81 ? 15.530 -5.536 -5.647 1.00 96.69 81 SER A C 1
ATOM 633 O O . SER A 1 81 ? 15.197 -6.178 -4.648 1.00 96.69 81 SER A O 1
ATOM 635 N N . ASP A 1 82 ? 15.932 -4.267 -5.586 1.00 97.25 82 ASP A N 1
ATOM 636 C CA . ASP A 1 82 ? 16.016 -3.493 -4.349 1.00 97.25 82 ASP A CA 1
ATOM 637 C C . ASP A 1 82 ? 14.626 -3.327 -3.729 1.00 97.25 82 ASP A C 1
ATOM 639 O O . ASP A 1 82 ? 14.454 -3.545 -2.529 1.00 97.25 82 ASP A O 1
ATOM 643 N N . PHE A 1 83 ? 13.606 -3.053 -4.550 1.00 97.31 83 PHE A N 1
ATOM 644 C CA . PHE A 1 83 ? 12.222 -2.961 -4.094 1.00 97.31 83 PHE A CA 1
ATOM 645 C C . PHE A 1 83 ? 11.719 -4.278 -3.488 1.00 97.31 83 PHE A C 1
ATOM 647 O O . PHE A 1 83 ? 11.161 -4.256 -2.396 1.00 97.31 83 PHE A O 1
ATOM 654 N N . TYR A 1 84 ? 11.945 -5.429 -4.131 1.00 96.00 84 TYR A N 1
ATOM 655 C CA . TYR A 1 84 ? 11.515 -6.730 -3.586 1.00 96.00 84 TYR A CA 1
ATOM 656 C C . TYR A 1 84 ? 12.321 -7.196 -2.373 1.00 96.00 84 TYR A C 1
ATOM 658 O O . TYR A 1 84 ? 11.847 -8.015 -1.587 1.00 96.00 84 TYR A O 1
ATOM 666 N N . THR A 1 85 ? 13.541 -6.688 -2.221 1.00 94.69 85 THR A N 1
ATOM 667 C CA . THR A 1 85 ? 14.347 -6.920 -1.020 1.00 94.69 85 THR A CA 1
ATOM 668 C C . THR A 1 85 ? 13.818 -6.083 0.139 1.00 94.69 85 THR A C 1
ATOM 670 O O . THR A 1 85 ? 13.704 -6.578 1.259 1.00 94.69 85 THR A O 1
ATOM 673 N N . LEU A 1 86 ? 13.468 -4.823 -0.135 1.00 95.38 86 LEU A N 1
ATOM 674 C CA . LEU A 1 86 ? 12.932 -3.902 0.855 1.00 95.38 86 LEU A CA 1
ATOM 675 C C . LEU A 1 86 ? 11.507 -4.267 1.269 1.00 95.38 86 LEU A C 1
ATOM 677 O O . LEU A 1 86 ? 11.195 -4.215 2.451 1.00 95.38 86 LEU A O 1
ATOM 681 N N . ILE A 1 87 ? 10.647 -4.624 0.320 1.00 94.50 87 ILE A N 1
ATOM 682 C CA . ILE A 1 87 ? 9.272 -5.065 0.546 1.00 94.50 87 ILE A CA 1
ATOM 683 C C . ILE A 1 87 ? 9.211 -6.539 0.145 1.00 94.50 87 ILE A C 1
ATOM 685 O O . ILE A 1 87 ? 9.106 -6.829 -1.049 1.00 94.50 87 ILE A O 1
ATOM 689 N N . PRO A 1 88 ? 9.300 -7.478 1.104 1.00 94.06 88 PRO A N 1
ATOM 690 C CA . PRO A 1 88 ? 9.309 -8.903 0.811 1.00 94.06 88 PRO A CA 1
ATOM 691 C C . PRO A 1 88 ? 8.066 -9.345 0.040 1.00 94.06 88 PRO A C 1
ATOM 693 O O . PRO A 1 88 ? 6.929 -9.070 0.431 1.00 94.06 88 PRO A O 1
ATOM 696 N N . HIS A 1 89 ? 8.301 -10.043 -1.063 1.00 94.31 89 HIS A N 1
ATOM 697 C CA . HIS A 1 89 ? 7.265 -10.634 -1.898 1.00 94.31 89 HIS A CA 1
ATOM 698 C C . HIS A 1 89 ? 7.498 -12.135 -2.034 1.00 94.31 89 HIS A C 1
ATOM 700 O O . HIS A 1 89 ? 8.642 -12.573 -2.180 1.00 94.31 89 HIS A O 1
ATOM 706 N N . ASP A 1 90 ? 6.412 -12.901 -2.050 1.00 93.44 90 ASP A N 1
ATOM 707 C CA . ASP A 1 90 ? 6.448 -14.337 -2.288 1.00 93.44 90 ASP A CA 1
ATOM 708 C C . ASP A 1 90 ? 6.162 -14.645 -3.765 1.00 93.44 90 ASP A C 1
ATOM 710 O O . ASP A 1 90 ? 5.050 -14.478 -4.278 1.00 93.44 90 ASP A O 1
ATOM 714 N N . PHE A 1 91 ? 7.196 -15.110 -4.464 1.00 91.56 91 PHE A N 1
ATOM 715 C CA . PHE A 1 91 ? 7.119 -15.583 -5.848 1.00 91.56 91 PHE A CA 1
ATOM 716 C C . PHE A 1 91 ? 7.253 -17.114 -5.950 1.00 91.56 91 PHE A C 1
ATOM 718 O O . PHE A 1 91 ? 7.377 -17.667 -7.052 1.00 91.56 91 PHE A O 1
ATOM 725 N N . GLY A 1 92 ? 7.245 -17.821 -4.816 1.00 90.44 92 GLY A N 1
ATOM 726 C CA . GLY A 1 92 ? 7.513 -19.248 -4.724 1.00 90.44 92 GLY A CA 1
ATOM 727 C C . GLY A 1 92 ? 8.892 -19.603 -5.285 1.00 90.44 92 GLY A C 1
ATOM 728 O O . GLY A 1 92 ? 9.916 -19.061 -4.884 1.00 90.44 92 GLY A O 1
ATOM 729 N N . ARG A 1 93 ? 8.929 -20.527 -6.252 1.00 92.19 93 ARG A N 1
ATOM 730 C CA . ARG A 1 93 ? 10.172 -20.956 -6.928 1.00 92.19 93 ARG A CA 1
ATOM 731 C C . ARG A 1 93 ? 10.534 -20.105 -8.149 1.00 92.19 93 ARG A C 1
ATOM 733 O O . ARG A 1 93 ? 11.530 -20.389 -8.812 1.00 92.19 93 ARG A O 1
ATOM 740 N N . LYS A 1 94 ? 9.700 -19.126 -8.508 1.00 91.75 94 LYS A N 1
ATOM 741 C CA . LYS A 1 94 ? 9.933 -18.266 -9.672 1.00 91.75 94 LYS A CA 1
ATOM 742 C C . LYS A 1 94 ? 10.807 -17.086 -9.272 1.00 91.75 94 LYS A C 1
ATOM 744 O O . LYS A 1 94 ? 10.746 -16.597 -8.149 1.00 91.75 94 LYS A O 1
ATOM 749 N N . LEU A 1 95 ? 11.610 -16.617 -10.221 1.00 89.44 95 LEU A N 1
ATOM 750 C CA . LEU A 1 95 ? 12.392 -15.405 -10.028 1.00 89.44 95 LEU A CA 1
ATOM 751 C C . LEU A 1 95 ? 11.450 -14.186 -9.960 1.00 89.44 95 LEU A C 1
ATOM 753 O O . LEU A 1 95 ? 10.492 -14.141 -10.740 1.00 89.44 95 LEU A O 1
ATOM 757 N N . PRO A 1 96 ? 11.720 -13.194 -9.091 1.00 92.56 96 PRO A N 1
ATOM 758 C CA . PRO A 1 96 ? 10.956 -11.954 -9.061 1.00 92.56 96 PRO A CA 1
ATOM 759 C C . PRO A 1 96 ? 10.910 -11.277 -10.446 1.00 92.56 96 PRO A C 1
ATOM 761 O O . PRO A 1 96 ? 11.964 -11.095 -11.069 1.00 92.56 96 PRO A O 1
ATOM 764 N N . PRO A 1 97 ? 9.722 -10.900 -10.950 1.00 93.19 97 PRO A N 1
ATOM 765 C CA . PRO A 1 97 ? 9.578 -10.222 -12.234 1.00 93.19 97 PRO A CA 1
ATOM 766 C C . PRO A 1 97 ? 10.048 -8.766 -12.139 1.00 93.19 97 PRO A C 1
ATOM 768 O O . PRO A 1 97 ? 9.736 -8.073 -11.176 1.00 93.19 97 PRO A O 1
ATOM 771 N N . SER A 1 98 ? 10.775 -8.273 -13.143 1.00 94.44 98 SER A N 1
ATOM 772 C CA . SER A 1 98 ? 11.193 -6.864 -13.192 1.00 94.44 98 SER A CA 1
ATOM 773 C C . SER A 1 98 ? 9.991 -5.934 -13.346 1.00 94.44 98 SER A C 1
ATOM 775 O O . SER A 1 98 ? 9.189 -6.172 -14.244 1.00 94.44 98 SER A O 1
ATOM 777 N N . ILE A 1 99 ? 9.940 -4.856 -12.564 1.00 95.62 99 ILE A N 1
ATOM 778 C CA . ILE A 1 99 ? 8.916 -3.813 -12.667 1.00 95.62 99 ILE A CA 1
ATOM 779 C C . ILE A 1 99 ? 9.257 -2.945 -13.878 1.00 95.62 99 ILE A C 1
ATOM 781 O O . ILE A 1 99 ? 10.223 -2.178 -13.843 1.00 95.62 99 ILE A O 1
ATOM 785 N N . ASN A 1 100 ? 8.525 -3.121 -14.977 1.00 93.62 100 ASN A N 1
ATOM 786 C CA . ASN A 1 100 ? 8.881 -2.524 -16.268 1.00 93.62 100 ASN A CA 1
ATOM 787 C C . ASN A 1 100 ? 7.739 -1.772 -16.969 1.00 93.62 100 ASN A C 1
ATOM 78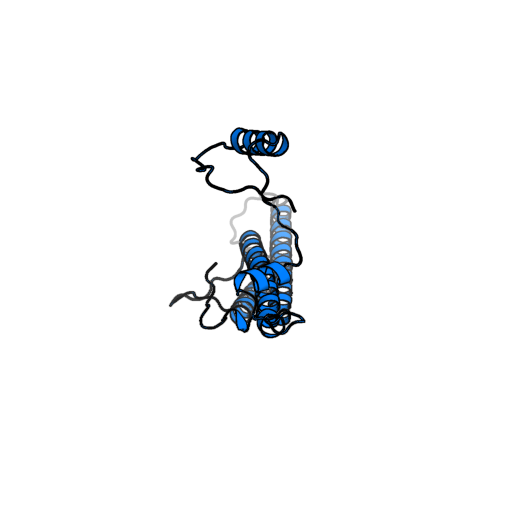9 O O . ASN A 1 100 ? 7.932 -1.288 -18.085 1.00 93.62 100 ASN A O 1
ATOM 793 N N . SER A 1 101 ? 6.585 -1.647 -16.318 1.00 95.75 101 SER A N 1
ATOM 794 C CA . SER A 1 101 ? 5.447 -0.864 -16.795 1.00 95.75 101 SER A CA 1
ATOM 795 C C . SER A 1 101 ? 4.998 0.136 -15.736 1.00 95.75 101 SER A C 1
ATOM 797 O O . SER A 1 101 ? 5.067 -0.134 -14.535 1.00 95.75 101 SER A O 1
ATOM 799 N N . LEU A 1 102 ? 4.491 1.288 -16.179 1.00 95.25 102 LEU A N 1
ATOM 800 C CA . LEU A 1 102 ? 3.923 2.289 -15.280 1.00 95.25 102 LEU A CA 1
ATOM 801 C C . LEU A 1 102 ? 2.707 1.740 -14.518 1.00 95.25 102 LEU A C 1
ATOM 803 O O . LEU A 1 102 ? 2.483 2.122 -13.374 1.00 95.25 102 LEU A O 1
ATOM 807 N N . ASP A 1 103 ? 1.959 0.812 -15.113 1.00 95.81 103 ASP A N 1
ATOM 808 C CA . ASP A 1 103 ? 0.808 0.189 -14.455 1.00 95.81 103 ASP A CA 1
ATOM 809 C C . ASP A 1 103 ? 1.236 -0.748 -13.321 1.00 95.81 103 ASP A C 1
ATOM 811 O O . ASP A 1 103 ? 0.607 -0.773 -12.267 1.00 95.81 103 ASP A O 1
ATOM 815 N N . GLU A 1 104 ? 2.364 -1.448 -13.472 1.00 95.12 104 GLU A N 1
ATOM 816 C CA . GLU A 1 104 ? 2.944 -2.227 -12.375 1.00 95.12 104 GLU A CA 1
ATOM 817 C C . GLU A 1 104 ? 3.421 -1.314 -11.244 1.00 95.12 104 GLU A C 1
ATOM 819 O O . GLU A 1 104 ? 3.199 -1.629 -10.077 1.00 95.12 104 GLU A O 1
ATOM 824 N N . VAL A 1 105 ? 4.032 -0.168 -11.570 1.00 96.69 105 VAL A N 1
ATOM 825 C CA . VAL A 1 105 ? 4.432 0.829 -10.564 1.00 96.69 105 VAL A CA 1
ATOM 826 C C . VAL A 1 105 ? 3.216 1.348 -9.798 1.00 96.69 105 VAL A C 1
ATOM 828 O O . VAL A 1 105 ? 3.277 1.405 -8.573 1.00 96.69 105 VAL A O 1
ATOM 831 N N . LYS A 1 106 ? 2.106 1.663 -10.480 1.00 96.31 106 LYS A N 1
ATOM 832 C CA . LYS A 1 106 ? 0.848 2.075 -9.830 1.00 96.31 106 LYS A CA 1
ATOM 833 C C . LYS A 1 106 ? 0.329 1.002 -8.878 1.00 96.31 106 LYS A C 1
ATOM 835 O O . LYS A 1 106 ? 0.129 1.289 -7.708 1.00 96.31 106 LYS A O 1
ATOM 840 N N . LEU A 1 107 ? 0.266 -0.255 -9.321 1.00 95.81 107 LEU A N 1
ATOM 841 C CA . LEU A 1 107 ? -0.129 -1.368 -8.450 1.00 95.81 107 LEU A CA 1
ATOM 842 C C . LEU A 1 107 ? 0.782 -1.506 -7.219 1.00 95.81 107 LEU A C 1
ATOM 844 O O . LEU A 1 107 ? 0.336 -1.939 -6.161 1.00 95.81 107 LEU A O 1
ATOM 848 N N . LYS A 1 108 ? 2.074 -1.173 -7.328 1.00 96.25 108 LYS A N 1
ATOM 849 C CA . LYS A 1 108 ? 2.982 -1.154 -6.172 1.00 96.25 108 LYS A CA 1
ATOM 850 C C . LYS A 1 108 ? 2.828 0.094 -5.300 1.00 96.25 108 LYS A C 1
ATOM 852 O O . LYS A 1 108 ? 3.138 0.005 -4.117 1.00 96.25 108 LYS A O 1
ATOM 857 N N . LEU A 1 109 ? 2.364 1.219 -5.837 1.00 97.00 109 LEU A N 1
ATOM 858 C CA . LEU A 1 109 ? 2.013 2.401 -5.047 1.00 97.00 109 LEU A CA 1
ATOM 859 C C . LEU A 1 109 ? 0.772 2.120 -4.203 1.00 97.00 109 LEU A C 1
ATOM 861 O O . LEU A 1 109 ? 0.862 2.234 -2.985 1.00 97.00 109 LEU A O 1
ATOM 865 N N . ASP A 1 110 ? -0.297 1.609 -4.819 1.00 96.44 110 ASP A N 1
ATOM 866 C CA . ASP A 1 110 ? -1.527 1.202 -4.124 1.00 96.44 110 ASP A CA 1
ATOM 867 C C . ASP A 1 110 ? -1.211 0.216 -2.988 1.00 96.44 110 ASP A C 1
ATOM 869 O O . ASP A 1 110 ? -1.790 0.245 -1.903 1.00 96.44 110 ASP A O 1
ATOM 873 N N . LEU A 1 111 ? -0.223 -0.657 -3.210 1.00 95.12 111 LEU A N 1
ATOM 874 C CA . LEU A 1 111 ? 0.260 -1.562 -2.178 1.00 95.12 111 LEU A CA 1
ATOM 875 C C . LEU A 1 111 ? 0.860 -0.832 -0.979 1.00 95.12 111 LEU A C 1
ATOM 877 O O . LEU A 1 111 ? 0.575 -1.189 0.162 1.00 95.12 111 LEU A O 1
ATOM 881 N N . LEU A 1 112 ? 1.750 0.129 -1.227 1.00 95.88 112 LEU A N 1
ATOM 882 C CA . LEU A 1 112 ? 2.400 0.885 -0.164 1.00 95.88 112 LEU A CA 1
ATOM 883 C C . LEU A 1 112 ? 1.410 1.782 0.584 1.00 95.88 112 LEU A C 1
ATOM 885 O O . LEU A 1 112 ? 1.629 2.028 1.769 1.00 95.88 112 LEU A O 1
ATOM 889 N N . GLU A 1 113 ? 0.341 2.240 -0.069 1.00 96.00 113 GLU A N 1
ATOM 890 C CA . GLU A 1 113 ? -0.749 2.990 0.567 1.00 96.00 113 GLU A CA 1
ATOM 891 C C . GLU A 1 113 ? -1.476 2.107 1.580 1.00 96.00 113 GLU A C 1
ATOM 893 O O . GLU A 1 113 ? -1.499 2.423 2.769 1.00 96.00 113 GLU A O 1
ATOM 898 N N . VAL A 1 114 ? -1.921 0.921 1.153 1.00 94.75 114 VAL A N 1
ATOM 899 C CA . VAL A 1 114 ? -2.556 -0.059 2.049 1.00 94.75 114 VAL A CA 1
ATOM 900 C C . VAL A 1 114 ? -1.628 -0.443 3.207 1.00 94.75 114 VAL A C 1
ATOM 902 O O . VAL A 1 114 ? -2.056 -0.544 4.357 1.00 94.75 114 VAL A O 1
ATOM 905 N N . LEU A 1 115 ? -0.334 -0.641 2.938 1.00 94.00 115 LEU A N 1
ATOM 906 C CA . LEU A 1 115 ? 0.647 -0.934 3.986 1.00 94.00 115 LEU A CA 1
ATOM 907 C C . LEU A 1 115 ? 0.835 0.240 4.960 1.00 94.00 115 LEU A C 1
ATOM 909 O O . LEU A 1 115 ? 1.055 0.005 6.148 1.00 94.00 115 LEU A O 1
ATOM 913 N N . ALA A 1 116 ? 0.748 1.488 4.497 1.00 95.00 116 ALA A N 1
ATOM 914 C CA . ALA A 1 116 ? 0.842 2.661 5.361 1.00 95.00 116 ALA A CA 1
ATOM 915 C C . ALA A 1 116 ? -0.336 2.733 6.340 1.00 95.00 116 ALA A C 1
ATOM 917 O O . ALA A 1 116 ? -0.113 2.925 7.537 1.00 95.00 116 ALA A O 1
ATOM 918 N N . ASP A 1 117 ? -1.557 2.487 5.868 1.00 94.56 117 ASP A N 1
ATOM 919 C CA . ASP A 1 117 ? -2.754 2.478 6.715 1.00 94.56 117 ASP A CA 1
ATOM 920 C C . ASP A 1 117 ? -2.712 1.351 7.748 1.00 94.56 117 ASP A C 1
ATOM 922 O O . ASP A 1 117 ? -3.027 1.547 8.926 1.00 94.56 117 ASP A O 1
ATOM 926 N N . ILE A 1 118 ? -2.233 0.173 7.338 1.00 92.94 118 ILE A N 1
ATOM 927 C CA . ILE A 1 118 ? -1.982 -0.941 8.253 1.00 92.94 118 ILE A CA 1
ATOM 928 C C . ILE A 1 118 ? -0.955 -0.538 9.317 1.00 92.94 118 ILE A C 1
ATOM 930 O O . ILE A 1 118 ? -1.163 -0.822 10.493 1.00 92.94 118 ILE A O 1
ATOM 934 N N . GLU A 1 119 ? 0.140 0.132 8.951 1.00 92.75 119 GLU A N 1
ATOM 935 C CA . GLU A 1 119 ? 1.165 0.568 9.910 1.00 92.75 119 GLU A CA 1
ATOM 936 C C . GLU A 1 119 ? 0.601 1.530 10.962 1.00 92.75 119 GLU A C 1
ATOM 938 O O . GLU A 1 119 ? 0.866 1.372 12.159 1.00 92.75 119 GLU A O 1
ATOM 943 N N . ILE A 1 120 ? -0.230 2.478 10.525 1.00 91.62 120 ILE A N 1
ATOM 944 C CA . ILE A 1 120 ? -0.921 3.427 11.401 1.00 91.62 120 ILE A CA 1
ATOM 945 C C . ILE A 1 120 ? -1.892 2.684 12.322 1.00 91.62 120 ILE A C 1
ATOM 947 O O . ILE A 1 120 ? -1.868 2.894 13.537 1.00 91.62 120 ILE A O 1
ATOM 951 N N . SER A 1 121 ? -2.690 1.762 11.777 1.00 90.81 121 SER A N 1
ATOM 952 C CA . SER A 1 121 ? -3.609 0.934 12.561 1.00 90.81 121 SER A CA 1
ATOM 953 C C . SER A 1 121 ? -2.860 0.115 13.612 1.00 90.81 121 SER A C 1
ATOM 955 O O . SER A 1 121 ? -3.225 0.129 14.783 1.00 90.81 121 SER A O 1
ATOM 957 N N . GLN A 1 122 ? -1.747 -0.528 13.254 1.00 90.00 122 GLN A N 1
ATOM 958 C CA . GLN A 1 122 ? -0.950 -1.325 14.190 1.00 90.00 122 GLN A CA 1
ATOM 959 C C . GLN A 1 122 ? -0.336 -0.472 15.304 1.00 90.00 122 GLN A C 1
ATOM 961 O O . GLN A 1 122 ? -0.317 -0.898 16.464 1.00 90.00 122 GLN A O 1
ATOM 966 N N . LYS A 1 123 ? 0.117 0.747 14.988 1.00 89.12 123 LYS A N 1
ATOM 967 C CA . LYS A 1 123 ? 0.542 1.719 16.005 1.00 89.12 123 LYS A CA 1
ATOM 968 C C . LYS A 1 123 ? -0.595 2.072 16.951 1.00 89.12 123 LYS A C 1
ATOM 970 O O . LYS A 1 123 ? -0.401 1.993 18.161 1.00 89.12 123 LYS A O 1
ATOM 975 N N . LEU A 1 124 ? -1.776 2.376 16.417 1.00 88.88 124 LEU A N 1
ATOM 976 C CA . LEU A 1 124 ? -2.959 2.682 17.218 1.00 88.88 124 LEU A CA 1
ATOM 977 C C . LEU A 1 124 ? -3.342 1.497 18.120 1.00 88.88 124 LEU A C 1
ATOM 979 O O . LEU A 1 124 ? -3.614 1.651 19.309 1.00 88.88 124 LEU A O 1
ATOM 983 N N . GLN A 1 125 ? -3.273 0.273 17.597 1.00 87.12 125 GLN A N 1
ATOM 984 C CA . GLN A 1 125 ? -3.542 -0.937 18.367 1.00 87.12 125 GLN A CA 1
ATOM 985 C C . GLN A 1 125 ? -2.510 -1.199 19.471 1.00 87.12 125 GLN A C 1
ATOM 987 O O . GLN A 1 125 ? -2.867 -1.743 20.518 1.00 87.12 125 GLN A O 1
ATOM 992 N N . ALA A 1 126 ? -1.249 -0.801 19.291 1.00 85.19 126 ALA A N 1
ATOM 993 C CA . ALA A 1 126 ? -0.238 -0.907 20.341 1.00 85.19 126 ALA A CA 1
ATOM 994 C C . ALA A 1 126 ? -0.561 -0.009 21.553 1.00 85.19 126 ALA A C 1
ATOM 996 O O . ALA A 1 126 ? -0.201 -0.348 22.686 1.00 85.19 126 ALA A O 1
ATOM 997 N N . GLU A 1 127 ? -1.300 1.086 21.348 1.00 81.69 127 GLU A N 1
ATOM 998 C CA . GLU A 1 127 ? -1.752 1.987 22.414 1.00 81.69 127 GLU A CA 1
ATOM 999 C C . GLU A 1 127 ? -2.926 1.426 23.234 1.00 81.69 127 GLU A C 1
ATOM 1001 O O . GLU A 1 127 ? -3.088 1.814 24.394 1.00 81.69 127 GLU A O 1
ATOM 1006 N N . LYS A 1 128 ? -3.660 0.416 22.727 1.00 78.75 128 LYS A N 1
ATOM 1007 C CA . LYS A 1 128 ? -4.739 -0.293 23.461 1.00 78.75 128 LYS A CA 1
ATOM 1008 C C . LYS A 1 128 ? -4.313 -0.726 24.862 1.00 78.75 128 LYS A C 1
ATOM 1010 O O . LYS A 1 128 ? -5.090 -0.636 25.808 1.00 78.75 128 LYS A O 1
ATOM 1015 N N . LYS A 1 129 ? -3.064 -1.181 25.015 1.00 68.06 129 LYS A N 1
ATOM 1016 C CA . LYS A 1 129 ? -2.530 -1.672 26.297 1.00 68.06 129 LYS A CA 1
ATOM 1017 C C . LYS A 1 129 ? -2.415 -0.574 27.361 1.00 68.06 129 LYS A C 1
ATOM 1019 O O . LYS A 1 129 ? -2.435 -0.896 28.545 1.00 68.06 129 LYS A O 1
ATOM 1024 N N . LYS A 1 130 ? -2.302 0.695 26.956 1.00 69.00 130 LYS A N 1
ATOM 1025 C CA . LYS A 1 130 ? -2.187 1.850 27.860 1.00 69.00 130 LYS A CA 1
ATOM 1026 C C . LYS A 1 130 ? -3.557 2.382 28.299 1.00 69.00 130 LYS A C 1
ATOM 1028 O O . LYS A 1 130 ? -3.684 2.830 29.431 1.00 69.00 130 LYS A O 1
ATOM 1033 N N . ASN A 1 131 ? -4.580 2.240 27.451 1.00 68.94 131 ASN A N 1
ATOM 1034 C CA . ASN A 1 131 ? -5.922 2.811 27.651 1.00 68.94 131 ASN A CA 1
ATOM 1035 C C . ASN A 1 131 ? -6.973 1.792 28.143 1.00 68.94 131 ASN A C 1
ATOM 1037 O O . ASN A 1 131 ? -8.171 2.041 28.077 1.00 68.94 131 ASN A O 1
ATOM 1041 N N . ALA A 1 132 ? -6.544 0.629 28.642 1.00 69.88 132 ALA A N 1
ATOM 1042 C CA . ALA A 1 132 ? -7.438 -0.472 29.024 1.00 69.88 132 ALA A CA 1
ATOM 1043 C C . ALA A 1 132 ? -8.154 -0.295 30.383 1.00 69.88 132 ALA A C 1
ATOM 1045 O O . ALA A 1 132 ? -8.864 -1.203 30.827 1.00 69.88 132 ALA A O 1
ATOM 1046 N N . LYS A 1 133 ? -7.947 0.833 31.071 1.00 72.50 133 LYS A N 1
ATOM 1047 C CA . LYS A 1 133 ? -8.557 1.137 32.371 1.00 72.50 133 LYS A CA 1
ATOM 1048 C C . LYS A 1 133 ? -9.174 2.529 32.343 1.00 72.50 133 LYS A C 1
ATOM 1050 O O . LYS A 1 133 ? -8.560 3.463 31.832 1.00 72.50 133 LYS A O 1
ATOM 1055 N N . THR A 1 134 ? -10.364 2.660 32.913 1.00 69.94 134 THR A N 1
ATOM 1056 C CA . THR A 1 134 ? -10.982 3.964 33.169 1.00 69.94 134 THR A CA 1
ATOM 1057 C C . THR A 1 134 ? -10.250 4.708 34.288 1.00 69.94 134 THR A C 1
ATOM 1059 O O . THR A 1 134 ? -9.436 4.132 35.017 1.00 69.94 134 THR A O 1
ATOM 1062 N N . ARG A 1 135 ? -10.581 5.995 34.459 1.00 67.88 135 ARG A N 1
ATOM 1063 C CA . ARG A 1 135 ? -10.128 6.818 35.594 1.00 67.88 135 ARG A CA 1
ATOM 1064 C C . ARG A 1 135 ? -10.480 6.203 36.953 1.00 67.88 135 ARG A C 1
ATOM 1066 O O . ARG A 1 135 ? -9.698 6.339 37.886 1.00 67.88 135 ARG A O 1
ATOM 1073 N N . ASP A 1 136 ? -11.581 5.458 37.015 1.00 76.12 136 ASP A N 1
ATOM 1074 C CA . ASP A 1 136 ? -12.072 4.787 38.224 1.00 76.12 136 ASP A CA 1
ATOM 1075 C C . ASP A 1 136 ? -11.476 3.377 38.407 1.00 76.12 136 ASP A C 1
ATOM 1077 O O . ASP A 1 136 ? -11.850 2.635 39.312 1.00 76.12 136 ASP A O 1
ATOM 1081 N N . GLY A 1 137 ? -10.545 2.973 37.534 1.00 75.25 137 GLY A N 1
ATOM 1082 C CA . GLY A 1 137 ? -9.861 1.682 37.595 1.00 75.25 137 GLY A CA 1
ATOM 1083 C C . GLY A 1 137 ? -10.667 0.499 37.050 1.00 75.25 137 GLY A C 1
ATOM 1084 O O . GLY A 1 137 ? -10.169 -0.630 37.081 1.00 75.25 137 GLY A O 1
ATOM 1085 N N . THR A 1 138 ? -11.870 0.726 36.512 1.00 81.06 138 THR A N 1
ATOM 1086 C CA . THR A 1 138 ? -12.684 -0.325 35.887 1.00 81.06 138 THR A CA 1
ATOM 1087 C C . THR A 1 138 ? -12.089 -0.754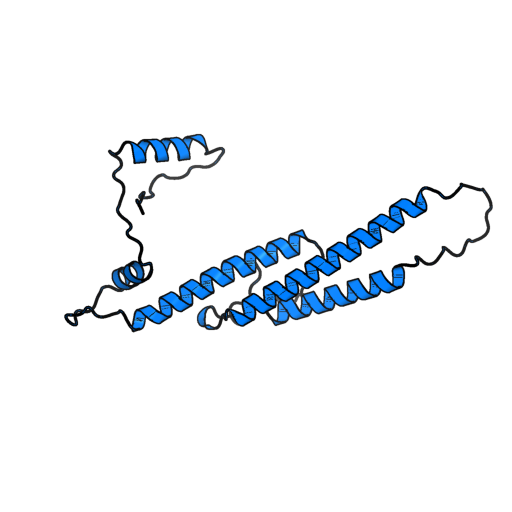 34.544 1.00 81.06 138 THR A C 1
ATOM 1089 O O . THR A 1 138 ? -11.559 0.051 33.771 1.00 81.06 138 THR A O 1
ATOM 1092 N N . LYS A 1 139 ? -12.133 -2.063 34.272 1.00 83.69 139 LYS A N 1
ATOM 1093 C CA . LYS A 1 139 ? -11.637 -2.651 33.024 1.00 83.69 139 LYS A CA 1
ATOM 1094 C C . LYS A 1 139 ? -12.686 -2.447 31.931 1.00 83.69 139 LYS A C 1
ATOM 1096 O O . LYS A 1 139 ? -13.776 -3.001 32.029 1.00 83.69 139 LYS A O 1
ATOM 1101 N N . LEU A 1 140 ? -12.341 -1.680 30.903 1.00 85.31 140 LEU A N 1
ATOM 1102 C CA . LEU A 1 140 ? -13.198 -1.482 29.731 1.00 85.31 140 LEU A CA 1
ATOM 1103 C C . LEU A 1 140 ? -13.273 -2.761 28.884 1.00 85.31 140 LEU A C 1
ATOM 1105 O O . LEU A 1 140 ? -12.327 -3.559 28.860 1.00 85.31 140 LEU A O 1
ATOM 1109 N N . ASN A 1 141 ? -14.384 -2.942 28.165 1.00 89.62 141 ASN A N 1
ATOM 1110 C CA . ASN A 1 141 ? -14.484 -3.978 27.141 1.00 89.62 141 ASN A CA 1
ATOM 1111 C C . ASN A 1 141 ? -13.430 -3.721 26.053 1.00 89.62 141 ASN A C 1
ATOM 1113 O O . ASN A 1 141 ? -13.096 -2.578 25.744 1.00 89.62 141 ASN A O 1
ATOM 1117 N N . SER A 1 142 ? -12.897 -4.788 25.451 1.00 87.88 142 SER A N 1
ATOM 1118 C CA . SER A 1 142 ? -11.887 -4.654 24.405 1.00 87.88 142 SER A CA 1
ATOM 1119 C C . SER A 1 142 ? -12.389 -3.812 23.240 1.00 87.88 142 SER A C 1
ATOM 1121 O O . SER A 1 142 ? -11.593 -3.026 22.741 1.00 87.88 142 SER A O 1
ATOM 1123 N N . LEU A 1 143 ? -13.661 -3.961 22.843 1.00 89.31 143 LEU A N 1
ATOM 1124 C CA . LEU A 1 143 ? -14.278 -3.200 21.752 1.00 89.31 143 LEU A CA 1
ATOM 1125 C C . LEU A 1 143 ? -14.355 -1.706 22.071 1.00 89.31 143 LEU A C 1
ATOM 1127 O O . LEU A 1 143 ? -13.874 -0.908 21.271 1.00 89.31 143 LEU A O 1
ATOM 1131 N N . ASP A 1 144 ? -14.820 -1.345 23.267 1.00 88.62 144 ASP A N 1
ATOM 1132 C CA . ASP A 1 144 ? -14.906 0.051 23.717 1.00 88.62 144 ASP A CA 1
ATOM 1133 C C . ASP A 1 144 ? -13.529 0.726 23.718 1.00 88.62 144 ASP A C 1
ATOM 1135 O O . ASP A 1 144 ? -13.389 1.874 23.309 1.00 88.62 144 ASP A O 1
ATOM 1139 N N . VAL A 1 145 ? -12.475 -0.001 24.114 1.00 88.94 145 VAL A N 1
ATOM 1140 C CA . VAL A 1 145 ? -11.097 0.510 24.027 1.00 88.94 145 VAL A CA 1
ATOM 1141 C C . VAL A 1 145 ? -10.701 0.784 22.575 1.00 88.94 145 VAL A C 1
ATOM 1143 O O . VAL A 1 145 ? -10.035 1.781 22.320 1.00 88.94 145 VAL A O 1
ATOM 1146 N N . GLN A 1 146 ? -11.079 -0.071 21.616 1.00 89.38 146 GLN A N 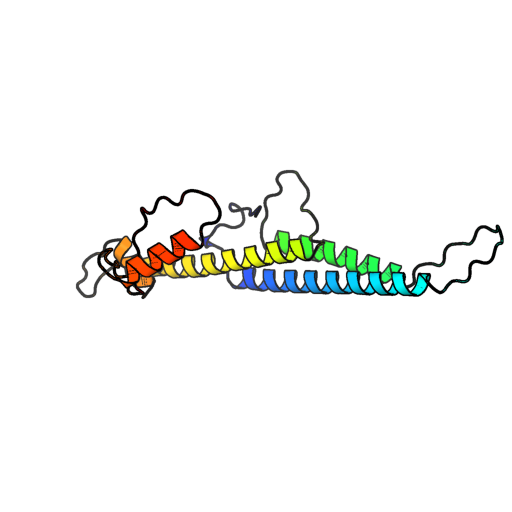1
ATOM 1147 C CA . GLN A 1 146 ? -10.739 0.165 20.202 1.00 89.38 146 GLN A CA 1
ATOM 1148 C C . GLN A 1 146 ? -11.536 1.329 19.623 1.00 89.38 146 GLN A C 1
ATOM 1150 O O . GLN A 1 146 ? -10.956 2.150 18.926 1.00 89.38 146 GLN A O 1
ATOM 1155 N N . TYR A 1 147 ? -12.825 1.419 19.945 1.00 89.75 147 TYR A N 1
ATOM 1156 C CA . TYR A 1 147 ? -13.684 2.520 19.525 1.00 89.75 147 TYR A CA 1
ATOM 1157 C C . TYR A 1 147 ? -13.150 3.866 20.034 1.00 89.75 147 TYR A C 1
ATOM 1159 O O . TYR A 1 147 ? -12.915 4.780 19.249 1.00 89.75 147 TYR A O 1
ATOM 1167 N N . ASN A 1 148 ? -12.810 3.946 21.323 1.00 88.50 148 ASN A N 1
ATOM 1168 C CA . ASN A 1 148 ? -12.242 5.157 21.919 1.00 88.50 148 ASN A CA 1
ATOM 1169 C C . ASN A 1 148 ? -10.894 5.562 21.296 1.00 88.50 148 ASN A C 1
ATOM 1171 O O . ASN A 1 148 ? -10.567 6.745 21.269 1.00 88.50 148 ASN A O 1
ATOM 1175 N N . LEU A 1 149 ? -10.107 4.606 20.788 1.00 89.06 149 LEU A N 1
ATOM 1176 C CA . LEU A 1 149 ? -8.856 4.906 20.081 1.00 89.06 149 LEU A CA 1
ATOM 1177 C C . LEU A 1 149 ? -9.078 5.536 18.708 1.00 89.06 149 LEU A C 1
ATOM 1179 O O . LEU A 1 149 ? -8.234 6.312 18.271 1.00 89.06 149 LEU A O 1
ATOM 1183 N N . LEU A 1 150 ? -10.183 5.214 18.030 1.00 90.06 150 LEU A N 1
ATOM 1184 C CA . LEU A 1 150 ? -10.525 5.857 16.760 1.00 90.06 150 LEU A CA 1
ATOM 1185 C C . LEU A 1 150 ? -10.829 7.346 16.957 1.00 90.06 150 LEU A C 1
ATOM 1187 O O . LEU A 1 150 ? -10.679 8.112 16.013 1.00 90.06 150 LEU A O 1
ATOM 1191 N N . ASN A 1 151 ? -11.205 7.749 18.180 1.00 88.62 151 ASN A N 1
ATOM 1192 C CA . ASN A 1 151 ? -11.547 9.124 18.545 1.00 88.62 151 ASN A CA 1
ATOM 1193 C C . ASN A 1 151 ? -12.574 9.744 17.579 1.00 88.62 151 ASN A C 1
ATOM 1195 O O . ASN A 1 151 ? -12.469 10.904 17.185 1.00 88.62 151 ASN A O 1
ATOM 1199 N N . ILE A 1 152 ? -13.547 8.927 17.182 1.00 91.00 152 ILE A N 1
ATOM 1200 C CA . ILE A 1 152 ? -14.648 9.268 16.286 1.00 91.00 152 ILE A CA 1
ATOM 1201 C C . ILE A 1 152 ? -15.935 8.866 16.999 1.00 91.00 152 ILE A C 1
ATOM 1203 O O . ILE A 1 152 ? -15.978 7.822 17.655 1.00 91.00 152 ILE A O 1
ATOM 1207 N N . ARG A 1 153 ? -16.969 9.701 16.882 1.00 91.56 153 ARG A N 1
ATOM 1208 C CA . ARG A 1 153 ? -18.309 9.384 17.362 1.00 91.56 153 ARG A CA 1
ATOM 1209 C C . ARG A 1 153 ? -19.067 8.731 16.211 1.00 91.56 153 ARG A C 1
ATOM 1211 O O . ARG A 1 153 ? -19.190 9.337 15.166 1.00 91.56 153 ARG A O 1
ATOM 1218 N N . MET A 1 154 ? -19.514 7.495 16.386 1.00 89.69 154 MET A N 1
ATOM 1219 C CA . MET A 1 154 ? -20.359 6.799 15.421 1.00 89.69 154 MET A CA 1
ATOM 1220 C C . MET A 1 154 ? -21.699 6.519 16.083 1.00 89.69 154 MET A C 1
ATOM 1222 O O . MET A 1 154 ? -21.764 5.709 17.009 1.00 89.69 154 MET A O 1
ATOM 1226 N N . ASP A 1 155 ? -22.751 7.173 15.607 1.00 89.81 155 ASP A N 1
ATOM 1227 C CA . ASP A 1 155 ? -24.116 6.944 16.076 1.00 89.81 155 ASP A CA 1
ATOM 1228 C C . ASP A 1 155 ? -24.919 6.251 14.969 1.00 89.81 155 ASP A C 1
ATOM 1230 O O . ASP A 1 155 ? -24.792 6.584 13.795 1.00 89.81 155 ASP A O 1
ATOM 1234 N N . THR A 1 156 ? -25.732 5.253 15.315 1.00 91.00 156 THR A N 1
ATOM 1235 C CA . THR A 1 156 ? -26.579 4.555 14.333 1.00 91.00 156 THR A CA 1
ATOM 1236 C C . THR A 1 156 ? -27.626 5.510 13.768 1.00 91.00 156 THR A C 1
ATOM 1238 O O . THR A 1 156 ? -28.388 6.092 14.544 1.00 91.00 156 THR A O 1
ATOM 1241 N N . LEU A 1 157 ? -27.714 5.613 12.444 1.00 89.94 157 LEU A N 1
ATOM 1242 C CA . LEU A 1 157 ? -28.723 6.402 11.748 1.00 89.94 157 LEU A CA 1
ATOM 1243 C C . LEU A 1 157 ? -30.009 5.572 11.579 1.00 89.94 157 LEU A C 1
ATOM 1245 O O . LEU A 1 157 ? -29.993 4.563 10.871 1.00 89.94 157 LEU A O 1
ATOM 1249 N N . PRO A 1 158 ? -31.138 5.966 12.195 1.00 89.62 158 PRO A N 1
ATOM 1250 C CA . PRO A 1 158 ? -32.377 5.204 12.087 1.00 89.62 158 PRO A CA 1
ATOM 1251 C C . PRO A 1 158 ? -32.976 5.243 10.676 1.00 89.62 158 PRO A C 1
ATOM 1253 O O . PRO A 1 158 ? -33.040 6.302 10.047 1.00 89.62 158 PRO A O 1
ATOM 1256 N N . GLU A 1 159 ? -33.550 4.121 10.235 1.00 88.06 159 GLU A N 1
ATOM 1257 C CA . GLU A 1 159 ? -34.202 3.981 8.918 1.00 88.06 159 GLU A CA 1
ATOM 1258 C C . GLU A 1 159 ? -35.392 4.935 8.709 1.00 88.06 159 GLU A C 1
ATOM 1260 O O . GLU A 1 159 ? -35.794 5.242 7.586 1.00 88.06 159 GLU A O 1
ATOM 1265 N N . SER A 1 160 ? -35.980 5.426 9.803 1.00 89.75 160 SER A N 1
ATOM 1266 C CA . SER A 1 160 ? -37.107 6.360 9.762 1.00 89.75 160 SER A CA 1
ATOM 1267 C C . SER A 1 160 ? -36.718 7.751 9.260 1.00 89.75 160 SER A C 1
ATOM 1269 O O . SER A 1 160 ? -37.588 8.486 8.776 1.00 89.75 160 SER A O 1
ATOM 1271 N N . THR A 1 161 ? -35.436 8.107 9.370 1.00 92.50 161 THR A N 1
ATOM 1272 C CA . THR A 1 161 ? -34.916 9.422 8.996 1.00 92.50 161 THR A CA 1
ATOM 1273 C C . THR A 1 161 ? -34.932 9.619 7.484 1.00 92.50 161 THR A C 1
ATOM 1275 O O . THR A 1 161 ? -34.777 8.683 6.698 1.00 92.50 161 THR A O 1
ATOM 1278 N N . ASP A 1 162 ? -35.136 10.860 7.050 1.00 92.81 162 ASP A N 1
ATOM 1279 C CA . ASP A 1 162 ? -35.133 11.172 5.620 1.00 92.81 162 ASP A CA 1
ATOM 1280 C C . ASP A 1 162 ? -33.724 11.082 5.023 1.00 92.81 162 ASP A C 1
ATOM 1282 O O . ASP A 1 162 ? -33.575 10.697 3.865 1.00 92.81 162 ASP A O 1
ATOM 1286 N N . GLU A 1 163 ? -32.692 11.343 5.827 1.00 89.38 163 GLU A N 1
ATOM 1287 C CA . GLU A 1 163 ? -31.287 11.153 5.455 1.00 89.38 163 GLU A CA 1
ATOM 1288 C C . GLU A 1 163 ? -30.999 9.699 5.087 1.00 89.38 163 GLU A C 1
ATOM 1290 O O . GLU A 1 163 ? -30.435 9.440 4.022 1.00 89.38 163 GLU A O 1
ATOM 1295 N N . PHE A 1 164 ? -31.478 8.746 5.894 1.00 89.81 164 PHE A N 1
ATOM 1296 C CA . PHE A 1 164 ? -31.355 7.328 5.579 1.00 89.81 164 PHE A CA 1
ATOM 1297 C C . PHE A 1 164 ? -32.019 6.990 4.239 1.00 89.81 164 PHE A C 1
ATOM 1299 O O . PHE A 1 164 ? -31.389 6.376 3.381 1.00 89.81 164 PHE A O 1
ATOM 1306 N N . LYS A 1 165 ? -33.255 7.453 4.005 1.00 89.44 165 LYS A N 1
ATOM 1307 C CA . LYS A 1 165 ? -33.986 7.203 2.744 1.00 89.44 165 LYS A CA 1
ATOM 1308 C C . LYS A 1 165 ? -33.273 7.798 1.530 1.00 89.44 165 LYS A C 1
ATOM 1310 O O . LYS A 1 165 ? -33.325 7.234 0.437 1.00 89.44 165 LYS A O 1
ATOM 1315 N N . ILE A 1 166 ? -32.623 8.952 1.692 1.00 90.00 166 ILE A N 1
ATOM 1316 C CA . ILE A 1 166 ? -31.828 9.578 0.628 1.00 90.00 166 ILE A CA 1
ATOM 1317 C C . ILE A 1 166 ? -30.595 8.726 0.321 1.00 90.00 166 ILE A C 1
ATOM 1319 O O . ILE A 1 166 ? -30.324 8.471 -0.854 1.00 90.00 166 ILE A O 1
ATOM 1323 N N . ILE A 1 167 ? -29.877 8.268 1.349 1.00 88.12 167 ILE A N 1
ATOM 1324 C CA . ILE A 1 167 ? -28.700 7.402 1.201 1.00 88.12 167 ILE A CA 1
ATOM 1325 C C . ILE A 1 167 ? -29.099 6.076 0.551 1.00 88.12 167 ILE A C 1
ATOM 1327 O O . ILE A 1 167 ? -28.482 5.670 -0.431 1.00 88.12 167 ILE A O 1
ATOM 1331 N N . GLU A 1 168 ? -30.169 5.444 1.031 1.00 85.06 168 GLU A N 1
ATOM 1332 C CA . GLU A 1 168 ? -30.722 4.214 0.466 1.00 85.06 168 GLU A CA 1
ATOM 1333 C C . GLU A 1 168 ? -31.046 4.398 -1.021 1.00 85.06 168 GLU A C 1
ATOM 1335 O O . GLU A 1 168 ? -30.566 3.648 -1.873 1.00 85.06 168 GLU A O 1
ATOM 1340 N N . LYS A 1 169 ? -31.787 5.459 -1.361 1.00 87.06 169 LYS A N 1
ATOM 1341 C CA . LYS A 1 169 ? -32.117 5.782 -2.750 1.00 87.06 169 LYS A CA 1
ATOM 1342 C C . LYS A 1 169 ? -30.865 6.010 -3.598 1.00 87.06 169 LYS A C 1
ATOM 1344 O O . LYS A 1 169 ? -30.831 5.580 -4.748 1.00 87.06 169 LYS A O 1
ATOM 1349 N N . TYR A 1 170 ? -29.852 6.688 -3.064 1.00 87.31 170 TYR A N 1
ATOM 1350 C CA . TYR A 1 170 ? -28.602 6.953 -3.773 1.00 87.31 170 TYR A CA 1
ATOM 1351 C C . TYR A 1 170 ? -27.829 5.664 -4.069 1.00 87.31 170 TYR A C 1
ATOM 1353 O O . TYR A 1 170 ? -27.416 5.450 -5.209 1.00 87.31 170 TYR A O 1
ATOM 1361 N N . VAL A 1 171 ? -27.695 4.783 -3.073 1.00 84.94 171 VAL A N 1
ATOM 1362 C CA . VAL A 1 171 ? -27.036 3.478 -3.220 1.00 84.94 171 VAL A CA 1
ATOM 1363 C C . VAL A 1 171 ? -27.754 2.632 -4.271 1.00 84.94 171 VAL A C 1
ATOM 1365 O O . VAL A 1 171 ? -27.107 2.110 -5.174 1.00 84.94 171 VAL A O 1
ATOM 1368 N N . VAL A 1 172 ? -29.087 2.564 -4.216 1.00 81.31 172 VAL A N 1
ATOM 1369 C CA . VAL A 1 172 ? -29.897 1.797 -5.176 1.00 81.31 172 VAL A CA 1
ATOM 1370 C C . VAL A 1 172 ? -29.789 2.352 -6.601 1.00 81.31 172 VAL A C 1
ATOM 1372 O O . VAL A 1 172 ? -29.708 1.583 -7.554 1.00 81.31 172 VAL A O 1
ATOM 1375 N N . LEU A 1 173 ? -29.783 3.679 -6.776 1.00 83.56 173 LEU A N 1
ATOM 1376 C CA . LEU A 1 173 ? -29.729 4.303 -8.105 1.00 83.56 173 LEU A CA 1
ATOM 1377 C C . LEU A 1 173 ? -28.380 4.128 -8.813 1.00 83.56 173 LEU A C 1
ATOM 1379 O O . LEU A 1 173 ? -28.343 4.141 -10.044 1.00 83.56 173 LEU A O 1
ATOM 1383 N N . LEU A 1 174 ? -27.285 3.999 -8.063 1.00 80.19 174 LEU A N 1
ATOM 1384 C CA . LEU A 1 174 ? -25.946 3.808 -8.625 1.00 80.19 174 LEU A CA 1
ATOM 1385 C C . LEU A 1 174 ? -25.612 2.344 -8.938 1.00 80.19 174 LEU A C 1
ATOM 1387 O O . LEU A 1 174 ? -24.578 2.080 -9.556 1.00 80.19 174 LEU A O 1
ATOM 1391 N N . ASP A 1 175 ? -26.458 1.398 -8.536 1.00 74.12 175 ASP A N 1
ATOM 1392 C CA . ASP A 1 175 ? -26.143 -0.023 -8.628 1.00 74.12 175 ASP A CA 1
ATOM 1393 C C . ASP A 1 175 ? -26.403 -0.571 -10.047 1.00 74.12 175 ASP A C 1
ATOM 1395 O O . ASP A 1 175 ? -27.525 -0.905 -10.429 1.00 74.12 175 ASP A O 1
ATOM 1399 N N . ILE A 1 176 ? -25.349 -0.629 -10.874 1.00 57.16 176 ILE A N 1
ATOM 1400 C CA . ILE A 1 176 ? -25.423 -1.092 -12.274 1.00 57.16 176 ILE A CA 1
ATOM 1401 C C . ILE A 1 176 ? -25.351 -2.627 -12.388 1.00 57.16 176 ILE A C 1
ATOM 1403 O O . ILE A 1 176 ? -25.718 -3.151 -13.434 1.00 57.16 176 ILE A O 1
ATOM 1407 N N . ASN A 1 177 ? -24.933 -3.384 -11.364 1.00 51.88 177 ASN A N 1
ATOM 1408 C CA . ASN A 1 177 ? -25.039 -4.852 -11.341 1.00 51.88 177 ASN A CA 1
ATOM 1409 C C . ASN A 1 177 ? -24.612 -5.439 -9.980 1.00 51.88 177 ASN A C 1
ATOM 1411 O O . ASN A 1 177 ? -23.501 -5.177 -9.534 1.00 51.88 177 ASN A O 1
ATOM 1415 N N . MET A 1 178 ? -25.422 -6.390 -9.484 1.00 45.78 178 MET A N 1
ATOM 1416 C CA . MET A 1 178 ? -25.204 -7.337 -8.366 1.00 45.78 178 MET A CA 1
ATOM 1417 C C . MET A 1 178 ? -25.573 -6.887 -6.937 1.00 45.78 178 MET A C 1
ATOM 1419 O O . MET A 1 178 ? -24.711 -6.589 -6.122 1.00 45.78 178 MET A O 1
ATOM 1423 N N . LYS A 1 179 ? -26.859 -7.092 -6.595 1.00 49.81 179 LYS A N 1
ATOM 1424 C CA . LYS A 1 179 ? -27.347 -7.701 -5.333 1.00 49.81 179 LYS A CA 1
ATOM 1425 C C . LYS A 1 179 ? -26.529 -7.344 -4.074 1.00 49.81 179 LYS A C 1
ATOM 1427 O O . LYS A 1 179 ? -25.986 -8.230 -3.411 1.00 49.81 179 LYS A O 1
ATOM 1432 N N . LEU A 1 180 ? -26.509 -6.072 -3.682 1.00 50.97 180 LEU A N 1
ATOM 1433 C CA . LEU A 1 180 ? -26.192 -5.735 -2.297 1.00 50.97 180 LEU A CA 1
ATOM 1434 C C . LEU A 1 180 ? -27.377 -6.168 -1.418 1.00 50.97 180 LEU A C 1
ATOM 1436 O O . LEU A 1 180 ? -28.488 -5.658 -1.559 1.00 50.97 180 LEU A O 1
ATOM 1440 N N . LEU A 1 181 ? -27.170 -7.139 -0.523 1.00 46.88 181 LEU A N 1
ATOM 1441 C CA . LEU A 1 181 ? -28.070 -7.298 0.618 1.00 46.88 181 LEU A CA 1
ATOM 1442 C C . LEU A 1 181 ? -27.899 -6.040 1.476 1.00 46.88 181 LEU A C 1
ATOM 1444 O O . LEU A 1 181 ? -26.842 -5.846 2.075 1.00 46.88 181 LEU A O 1
ATOM 1448 N N . ILE A 1 182 ? -28.926 -5.193 1.528 1.00 52.94 182 ILE A N 1
ATOM 1449 C CA . ILE A 1 182 ? -29.014 -4.053 2.446 1.00 52.94 182 ILE A CA 1
ATOM 1450 C C . ILE A 1 182 ? -29.276 -4.613 3.854 1.00 52.94 182 ILE A C 1
ATOM 1452 O O . ILE A 1 182 ? -30.376 -4.533 4.380 1.00 52.94 182 ILE A O 1
ATOM 1456 N N . SER A 1 183 ? -28.287 -5.290 4.437 1.00 54.50 183 SER A N 1
ATOM 1457 C CA . SER A 1 183 ? -28.289 -5.668 5.857 1.00 54.50 183 SER A CA 1
ATOM 1458 C C . SER A 1 183 ? -27.202 -4.914 6.628 1.00 54.50 183 SER A C 1
ATOM 1460 O O . SER A 1 183 ? -26.676 -5.432 7.611 1.00 54.50 183 SER A O 1
ATOM 1462 N N . ALA A 1 184 ? -26.786 -3.753 6.119 1.00 63.81 184 ALA A N 1
ATOM 1463 C CA . ALA A 1 184 ? -25.734 -2.939 6.707 1.00 63.81 184 ALA A CA 1
ATOM 1464 C C . ALA A 1 184 ? -26.353 -1.751 7.447 1.00 63.81 184 ALA A C 1
ATOM 1466 O O . ALA A 1 184 ? -27.131 -1.000 6.862 1.00 63.81 184 ALA A O 1
ATOM 1467 N N . ASP A 1 185 ? -25.977 -1.585 8.714 1.00 79.44 185 ASP A N 1
ATOM 1468 C CA . ASP A 1 185 ? -26.336 -0.415 9.509 1.00 79.44 185 ASP A CA 1
ATOM 1469 C C . ASP A 1 185 ? -25.625 0.832 8.959 1.00 79.44 185 ASP A C 1
ATOM 1471 O O . ASP A 1 185 ? -24.440 0.789 8.608 1.00 79.44 185 ASP A O 1
ATOM 1475 N N . VAL A 1 186 ? -26.344 1.952 8.892 1.00 83.00 186 VAL A N 1
ATOM 1476 C CA . VAL A 1 186 ? -25.780 3.260 8.532 1.00 83.00 186 VAL A CA 1
ATOM 1477 C C . VAL A 1 186 ? -25.409 3.989 9.819 1.00 83.00 186 VA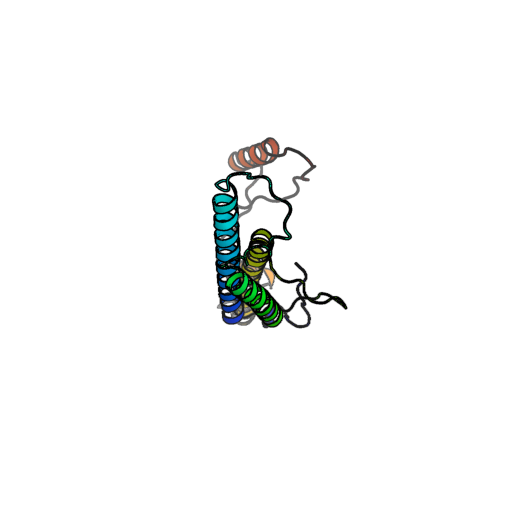L A C 1
ATOM 1479 O O . VAL A 1 186 ? -26.180 3.987 10.775 1.00 83.00 186 VAL A O 1
ATOM 1482 N N . PHE A 1 187 ? -24.232 4.610 9.848 1.00 85.12 187 PHE A N 1
ATOM 1483 C CA . PHE A 1 187 ? -23.758 5.396 10.986 1.00 85.12 187 PHE A CA 1
ATOM 1484 C C . PHE A 1 187 ? -23.507 6.844 10.562 1.00 85.12 187 PHE A C 1
ATOM 1486 O O . PHE A 1 187 ? -22.982 7.089 9.474 1.00 85.12 187 PHE A O 1
ATOM 1493 N N . GLU A 1 188 ? -23.861 7.783 11.430 1.00 83.38 188 GLU A N 1
ATOM 1494 C CA . GLU A 1 188 ? -23.488 9.195 11.352 1.00 83.38 188 GLU A CA 1
ATOM 1495 C C . GLU A 1 188 ? -22.161 9.413 12.107 1.00 83.38 188 GLU A C 1
ATOM 1497 O O . GLU A 1 188 ? -21.922 8.759 13.130 1.00 83.38 188 GLU A O 1
ATOM 1502 N N . LEU A 1 189 ? -21.287 10.279 11.572 1.00 79.56 189 LEU A N 1
ATOM 1503 C CA . LEU A 1 189 ? -19.910 10.531 12.039 1.00 79.56 189 LEU A CA 1
ATOM 1504 C C . LEU A 1 189 ? -19.740 11.918 12.671 1.00 79.56 189 LEU A C 1
ATOM 1506 O O . LEU A 1 189 ? -20.333 12.877 12.130 1.00 79.56 189 LEU A O 1
#

Sequence (189 aa):
MNLDLERLPLGKLSKRQISQGYALLQQLSAALKEIEDLSKTVADTVKDVPKTRRSTRVKQPANPHAAQLRRLKTSLKTLSSDFYTLIPHDFGRKLPPSINSLDEVKLKLDLLEVLADIEISQKLQAEKKKNAKTRDGTKLNSLDVQYNLLNIRMDTLPESTDEFKIIEKYVVLLDINMKLLISADVFEL

Secondary structure (DSSP, 8-state):
--B-TTTS-GGG--HHHHHHHHHHHHHHHHHHHHHHHHHHHHHHHTTT-------S---PPPPTTHHHHHHHHHHHHHHHHHHHHHTTB--TTSPPPP--SHHHHHHHHHHHHHHHHHHHHHHHHHHTTTSSB-TT--B--HHHHHHHHHT---EE--TTSHHHHHHHHHHHHH--SS-----PPPEE-